Protein AF-0000000068855529 (afdb_homodimer)

Nearest PDB structures (foldseek):
  3kkf-assembly1_A  TM=8.581E-01  e=1.612E-06  Bacteroides thetaiotaomicron
  4dpo-assembly1_B  TM=8.802E-01  e=3.764E-06  Methanosarcina mazei Go1
  3f44-assembly1_A  TM=8.824E-01  e=8.084E-05  Lactobacillus acidophilus NCFM
  8ecx-assembly1_B  TM=8.033E-01  e=1.924E-05  Pseudomonas aeruginosa
  2zdo-assembly2_C  TM=7.544E-01  e=2.152E-04  Staphylococcus aureus

Radius of gyration: 17.9 Å; Cα contacts (8 Å, |Δi|>4): 458; chains: 2; bounding box: 35×51×44 Å

Organism: Emiliania huxleyi (strain CCMP1516) (NCBI:txid280463)

pLDDT: mean 97.23, std 5.19, range [55.78, 98.94]

Solvent-accessible surface area (backbone atoms only — not comparable to full-atom values): 11336 Å² total; per-residue (Å²): 107,45,25,36,39,42,36,38,34,31,33,77,33,47,68,26,38,52,50,49,51,63,58,46,36,66,39,28,51,48,43,71,74,70,33,84,52,51,42,18,40,26,39,31,33,34,74,85,41,71,27,31,37,30,43,42,36,29,20,53,39,68,72,48,52,59,56,53,66,65,33,65,56,45,47,51,41,55,51,53,50,52,50,34,40,73,71,65,61,34,46,73,74,41,76,53,69,51,49,26,34,48,64,82,39,48,33,76,55,70,78,127,107,46,24,36,40,41,36,38,33,32,32,78,34,47,68,26,39,51,49,49,51,62,60,46,36,65,39,28,51,47,43,72,73,69,34,85,51,52,41,18,39,27,39,29,32,34,75,84,42,70,28,30,38,29,45,41,36,28,20,54,39,70,71,48,52,58,56,53,66,66,34,66,56,46,48,50,39,54,52,52,51,52,52,34,39,75,71,65,60,33,46,73,75,42,77,52,70,49,48,27,34,51,64,84,39,48,32,76,56,69,78,126

Foldseek 3Di:
DKKKKKKKWFWPDLQQVVVLVVLCVVLQVCCVVPPPQFPDWDKAADPVDSRMIMTITMGNDPVSVVVSCPDPSNVVSVVVVVVCVVVVSIDGPDMDMDMDDDPPPDDPDDDD/DKKKKKKKWFWPDLQQVVVLVVLCVVLQVCCVVPPPQFPDWDKAADPVDSRMIMTITMGNDPVSVVVSCPDPSNVVSVVVVVVCVVVVSIDGPDMDMDMDDDPPPDDPDDDD

Structure (mmCIF, N/CA/C/O backbone):
data_AF-0000000068855529-model_v1
#
loop_
_entity.id
_entity.type
_entity.pdbx_description
1 polymer 'ABM domain-containing protein'
#
loop_
_atom_site.group_PDB
_atom_site.id
_atom_site.type_symbol
_atom_site.label_atom_id
_atom_site.label_alt_id
_atom_site.label_comp_id
_atom_site.label_asym_id
_atom_site.label_entity_id
_atom_site.label_seq_id
_atom_site.pdbx_PDB_ins_code
_atom_site.Cartn_x
_atom_site.Cartn_y
_atom_site.Cartn_z
_atom_site.occupancy
_atom_site.B_iso_or_equiv
_atom_site.auth_seq_id
_atom_site.auth_comp_id
_atom_site.auth_asym_id
_atom_site.auth_atom_id
_atom_site.pdbx_PDB_model_num
ATOM 1 N N . MET A 1 1 ? 14.062 0.854 10.07 1 83.69 1 MET A N 1
ATOM 2 C CA . MET A 1 1 ? 12.891 1.389 9.375 1 83.69 1 MET A CA 1
ATOM 3 C C . MET A 1 1 ? 12.422 0.426 8.289 1 83.69 1 MET A C 1
ATOM 5 O O . MET A 1 1 ? 13.234 -0.134 7.551 1 83.69 1 MET A O 1
ATOM 9 N N . GLY A 1 2 ? 11.164 0.088 8.305 1 95.25 2 GLY A N 1
ATOM 10 C CA . GLY A 1 2 ? 10.656 -0.896 7.363 1 95.25 2 GLY A CA 1
ATOM 11 C C . GLY A 1 2 ? 10.688 -0.416 5.926 1 95.25 2 GLY A C 1
ATOM 12 O O . GLY A 1 2 ? 10.727 0.79 5.668 1 95.25 2 GLY A O 1
ATOM 13 N N . TRP A 1 3 ? 10.945 -1.269 5.02 1 98.38 3 TRP A N 1
ATOM 14 C CA . TRP A 1 3 ? 10.922 -1.023 3.582 1 98.38 3 TRP A CA 1
ATOM 15 C C . TRP A 1 3 ? 9.719 -1.707 2.936 1 98.38 3 TRP A C 1
ATOM 17 O O . TRP A 1 3 ? 9.445 -2.881 3.201 1 98.38 3 TRP A O 1
ATOM 27 N N . VAL A 1 4 ? 9 -0.923 2.111 1 98.75 4 VAL A N 1
ATOM 28 C CA . VAL A 1 4 ? 7.715 -1.398 1.606 1 98.75 4 VAL A CA 1
ATOM 29 C C . VAL A 1 4 ? 7.746 -1.446 0.08 1 98.75 4 VAL A C 1
ATOM 31 O O . VAL A 1 4 ? 8.273 -0.539 -0.565 1 98.75 4 VAL A O 1
ATOM 34 N N . LEU A 1 5 ? 7.203 -2.453 -0.533 1 98.88 5 LEU A N 1
ATOM 35 C CA . LEU A 1 5 ? 6.922 -2.586 -1.957 1 98.88 5 LEU A CA 1
ATOM 36 C C . LEU A 1 5 ? 5.438 -2.854 -2.193 1 98.88 5 LEU A C 1
ATOM 38 O O . LEU A 1 5 ? 4.879 -3.805 -1.641 1 98.88 5 LEU A O 1
ATOM 42 N N . SER A 1 6 ? 4.781 -1.972 -2.879 1 98.94 6 SER A N 1
ATOM 43 C CA . SER A 1 6 ? 3.383 -2.121 -3.27 1 98.94 6 SER A CA 1
ATOM 44 C C . SER A 1 6 ? 3.246 -2.301 -4.777 1 98.94 6 SER A C 1
ATOM 46 O O . SER A 1 6 ? 3.682 -1.446 -5.551 1 98.94 6 SER A O 1
ATOM 48 N N . ILE A 1 7 ? 2.699 -3.389 -5.227 1 98.94 7 ILE A N 1
ATOM 49 C CA . ILE A 1 7 ? 2.574 -3.703 -6.645 1 98.94 7 ILE A CA 1
ATOM 50 C C . ILE A 1 7 ? 1.101 -3.848 -7.016 1 98.94 7 ILE A C 1
ATOM 52 O O . ILE A 1 7 ? 0.483 -4.879 -6.738 1 98.94 7 ILE A O 1
ATOM 56 N N . LYS A 1 8 ? 0.525 -2.877 -7.633 1 98.88 8 LYS A N 1
ATOM 57 C CA . LYS A 1 8 ? -0.842 -2.934 -8.141 1 98.88 8 LYS A CA 1
ATOM 58 C C . LYS A 1 8 ? -0.88 -3.516 -9.555 1 98.88 8 LYS A C 1
ATOM 60 O O . LYS A 1 8 ? -0.096 -3.115 -10.414 1 98.88 8 LYS A O 1
ATOM 65 N N . MET A 1 9 ? -1.741 -4.426 -9.758 1 98.88 9 MET A N 1
ATOM 66 C CA . MET A 1 9 ? -1.872 -5.113 -11.039 1 98.88 9 MET A CA 1
ATOM 67 C C . MET A 1 9 ? -3.309 -5.047 -11.547 1 98.88 9 MET A C 1
ATOM 69 O O . MET A 1 9 ? -4.254 -5.16 -10.766 1 98.88 9 MET A O 1
ATOM 73 N N . THR A 1 10 ? -3.463 -4.883 -12.852 1 98.88 10 THR A N 1
ATOM 74 C CA . THR A 1 10 ? -4.742 -5.039 -13.539 1 98.88 10 THR A CA 1
ATOM 75 C C . THR A 1 10 ? -4.719 -6.262 -14.453 1 98.88 10 THR A C 1
ATOM 77 O O . THR A 1 10 ? -3.789 -6.434 -15.242 1 98.88 10 THR A O 1
ATOM 80 N N . PHE A 1 11 ? -5.723 -7.051 -14.352 1 98.88 11 PHE A N 1
ATOM 81 C CA . PHE A 1 11 ? -5.809 -8.289 -15.117 1 98.88 11 PHE A CA 1
ATOM 82 C C . PHE A 1 11 ? -6.867 -8.18 -16.203 1 98.88 11 PHE A C 1
ATOM 84 O O . PHE A 1 11 ? -7.672 -7.242 -16.203 1 98.88 11 PHE A O 1
ATOM 91 N N . GLY A 1 12 ? -6.777 -9.133 -17.109 1 98.56 12 GLY A N 1
ATOM 92 C CA . GLY A 1 12 ? -7.715 -9.117 -18.219 1 98.56 12 GLY A CA 1
ATOM 93 C C . GLY A 1 12 ? -9.141 -9.43 -17.812 1 98.56 12 GLY A C 1
ATOM 94 O O . GLY A 1 12 ? -10.086 -9.078 -18.5 1 98.56 12 GLY A O 1
ATOM 95 N N . SER A 1 13 ? -9.312 -10.141 -16.656 1 98.56 13 SER A N 1
ATOM 96 C CA . SER A 1 13 ? -10.617 -10.523 -16.125 1 98.56 13 SER A CA 1
ATOM 97 C C . SER A 1 13 ? -10.516 -10.883 -14.648 1 98.56 13 SER A C 1
ATOM 99 O O . SER A 1 13 ? -9.414 -11.047 -14.117 1 98.56 13 SER A O 1
ATOM 101 N N . ALA A 1 14 ? -11.688 -10.977 -14.016 1 98.44 14 ALA A N 1
ATOM 102 C CA . ALA A 1 14 ? -11.75 -11.422 -12.625 1 98.44 14 ALA A CA 1
ATOM 103 C C . ALA A 1 14 ? -11.219 -12.844 -12.484 1 98.44 14 ALA A C 1
ATOM 105 O O . ALA A 1 14 ? -10.57 -13.172 -11.484 1 98.44 14 ALA A O 1
ATOM 106 N N . ALA A 1 15 ? -11.523 -13.664 -13.422 1 98.62 15 ALA A N 1
ATOM 107 C CA . ALA A 1 15 ? -11.055 -15.047 -13.406 1 98.62 15 ALA A CA 1
ATOM 108 C C . ALA A 1 15 ? -9.531 -15.109 -13.43 1 98.62 15 ALA A C 1
ATOM 110 O O . ALA A 1 15 ? -8.922 -15.953 -12.766 1 98.62 15 ALA A O 1
ATOM 111 N N . GLU A 1 16 ? -8.961 -14.266 -14.242 1 98.81 16 GLU A N 1
ATOM 112 C CA . GLU A 1 16 ? -7.508 -14.203 -14.328 1 98.81 16 GLU A CA 1
ATOM 113 C C . GLU A 1 16 ? -6.902 -13.719 -13.016 1 98.81 16 GLU A C 1
ATOM 115 O O . GLU A 1 16 ? -5.863 -14.227 -12.578 1 98.81 16 GLU A O 1
ATOM 120 N N . ARG A 1 17 ? -7.535 -12.789 -12.406 1 98.75 17 ARG A N 1
ATOM 121 C CA . ARG A 1 17 ? -7.113 -12.312 -11.094 1 98.75 17 ARG A CA 1
ATOM 122 C C . ARG A 1 17 ? -7.152 -13.445 -10.07 1 98.75 17 ARG A C 1
ATOM 124 O O . ARG A 1 17 ? -6.219 -13.602 -9.281 1 98.75 17 ARG A O 1
ATOM 131 N N . ASP A 1 18 ? -8.219 -14.219 -10.055 1 98.44 18 ASP A N 1
ATOM 132 C CA . ASP A 1 18 ? -8.344 -15.352 -9.148 1 98.44 18 ASP A CA 1
ATOM 133 C C . ASP A 1 18 ? -7.25 -16.391 -9.398 1 98.44 18 ASP A C 1
ATOM 135 O O . ASP A 1 18 ? -6.691 -16.953 -8.453 1 98.44 18 ASP A O 1
ATOM 139 N N . ARG A 1 19 ? -6.996 -16.609 -10.664 1 98.56 19 ARG A N 1
ATOM 140 C CA . ARG A 1 19 ? -5.938 -17.547 -11.031 1 98.56 19 ARG A CA 1
ATOM 141 C C . ARG A 1 19 ? -4.586 -17.094 -10.492 1 98.56 19 ARG A C 1
ATOM 143 O O . ARG A 1 19 ? -3.801 -17.891 -9.992 1 98.56 19 ARG A O 1
ATOM 150 N N . PHE A 1 20 ? -4.301 -15.836 -10.609 1 98.81 20 PHE A N 1
ATOM 151 C CA . PHE A 1 20 ? -3.08 -15.289 -10.031 1 98.81 20 PHE A CA 1
ATOM 152 C C . PHE A 1 20 ? -3.006 -15.586 -8.539 1 98.81 20 PHE A C 1
ATOM 154 O O . PHE A 1 20 ? -1.959 -16 -8.039 1 98.81 20 PHE A O 1
ATOM 161 N N . GLY A 1 21 ? -4.117 -15.305 -7.84 1 98.69 21 GLY A N 1
ATOM 162 C CA . GLY A 1 21 ? -4.156 -15.594 -6.414 1 98.69 21 GLY A CA 1
ATOM 163 C C . GLY A 1 21 ? -3.842 -17.047 -6.098 1 98.69 21 GLY A C 1
ATOM 164 O O . GLY A 1 21 ? -3.148 -17.328 -5.117 1 98.69 21 GLY A O 1
ATOM 165 N N . GLU A 1 22 ? -4.348 -17.938 -6.887 1 98.25 22 GLU A N 1
ATOM 166 C CA . GLU A 1 22 ? -4.094 -19.359 -6.703 1 98.25 22 GLU A CA 1
ATOM 167 C C . GLU A 1 22 ? -2.607 -19.672 -6.855 1 98.25 22 GLU A C 1
ATOM 169 O O . GLU A 1 22 ? -2.059 -20.484 -6.102 1 98.25 22 GLU A O 1
ATOM 174 N N . LEU A 1 23 ? -2.014 -19.062 -7.855 1 98.38 23 LEU A N 1
ATOM 175 C CA . LEU A 1 23 ? -0.591 -19.266 -8.102 1 98.38 23 LEU A CA 1
ATOM 176 C C . LEU A 1 23 ? 0.247 -18.656 -6.984 1 98.38 23 LEU A C 1
ATOM 178 O O . LEU A 1 23 ? 1.297 -19.188 -6.625 1 98.38 23 LEU A O 1
ATOM 182 N N . PHE A 1 24 ? -0.192 -17.547 -6.449 1 98.75 24 PHE A N 1
ATOM 183 C CA . PHE A 1 24 ? 0.527 -16.75 -5.465 1 98.75 24 PHE A CA 1
ATOM 184 C C . PHE A 1 24 ? 0.493 -17.422 -4.094 1 98.75 24 PHE A C 1
ATOM 186 O O . PHE A 1 24 ? 1.435 -17.281 -3.309 1 98.75 24 PHE A O 1
ATOM 193 N N . ARG A 1 25 ? -0.54 -18.188 -3.781 1 98.62 25 ARG A N 1
ATOM 194 C CA . ARG A 1 25 ? -0.866 -18.688 -2.443 1 98.62 25 ARG A CA 1
ATOM 195 C C . ARG A 1 25 ? 0.264 -19.531 -1.883 1 98.62 25 ARG A C 1
ATOM 197 O O . ARG A 1 25 ? 0.713 -19.328 -0.755 1 98.62 25 ARG A O 1
ATOM 204 N N . PRO A 1 26 ? 0.826 -20.562 -2.576 1 98.56 26 PRO A N 1
ATOM 205 C CA . PRO A 1 26 ? 1.908 -21.375 -2.004 1 98.56 26 PRO A CA 1
ATOM 206 C C . PRO A 1 26 ? 3.125 -20.531 -1.619 1 98.56 26 PRO A C 1
ATOM 208 O O . PRO A 1 26 ? 3.764 -20.797 -0.597 1 98.56 26 PRO A O 1
ATOM 211 N N . LEU A 1 27 ? 3.465 -19.547 -2.424 1 98.81 27 LEU A N 1
ATOM 212 C CA . LEU A 1 27 ? 4.57 -18.641 -2.094 1 98.81 27 LEU A CA 1
ATOM 213 C C . LEU A 1 27 ? 4.277 -17.875 -0.817 1 98.81 27 LEU A C 1
ATOM 215 O O . LEU A 1 27 ? 5.113 -17.812 0.089 1 98.81 27 LEU A O 1
ATOM 219 N N . ALA A 1 28 ? 3.115 -17.266 -0.799 1 98.62 28 ALA A N 1
ATOM 220 C CA . ALA A 1 28 ? 2.748 -16.453 0.358 1 98.62 28 ALA A CA 1
ATOM 221 C C . ALA A 1 28 ? 2.811 -17.281 1.645 1 98.62 28 ALA A C 1
ATOM 223 O O . ALA A 1 28 ? 3.287 -16.797 2.674 1 98.62 28 ALA A O 1
ATOM 224 N N . GLU A 1 29 ? 2.279 -18.5 1.584 1 97.56 29 GLU A N 1
ATOM 225 C CA . GLU A 1 29 ? 2.314 -19.391 2.736 1 97.56 29 GLU A CA 1
ATOM 226 C C . GLU A 1 29 ? 3.752 -19.719 3.143 1 97.56 29 GLU A C 1
ATOM 228 O O . GLU A 1 29 ? 4.078 -19.734 4.332 1 97.56 29 GLU A O 1
ATOM 233 N N . TRP A 1 30 ? 4.59 -20.016 2.197 1 98.5 30 TRP A N 1
ATOM 234 C CA . TRP A 1 30 ? 5.992 -20.297 2.479 1 98.5 30 TRP A CA 1
ATOM 235 C C . TRP A 1 30 ? 6.672 -19.094 3.111 1 98.5 30 TRP A C 1
ATOM 237 O O . TRP A 1 30 ? 7.422 -19.219 4.078 1 98.5 30 TRP A O 1
ATOM 247 N N . VAL A 1 31 ? 6.484 -17.906 2.541 1 98.5 31 VAL A N 1
ATOM 248 C CA . VAL A 1 31 ? 7.059 -16.656 3.051 1 98.5 31 VAL A CA 1
ATOM 249 C C . VAL A 1 31 ? 6.66 -16.469 4.512 1 98.5 31 VAL A C 1
ATOM 251 O O . VAL A 1 31 ? 7.504 -16.156 5.355 1 98.5 31 VAL A O 1
ATOM 254 N N . THR A 1 32 ? 5.387 -16.625 4.797 1 97.62 32 THR A N 1
ATOM 255 C CA . THR A 1 32 ? 4.883 -16.5 6.16 1 97.62 32 THR A CA 1
ATOM 256 C C . THR A 1 32 ? 5.629 -17.438 7.102 1 97.62 32 THR A C 1
ATOM 258 O O . THR A 1 32 ? 5.984 -17.047 8.219 1 97.62 32 THR A O 1
ATOM 261 N N . ALA A 1 33 ? 5.938 -18.562 6.66 1 97.44 33 ALA A N 1
ATOM 262 C CA . ALA A 1 33 ? 6.512 -19.594 7.512 1 97.44 33 ALA A CA 1
ATOM 263 C C . ALA A 1 33 ? 8.023 -19.453 7.613 1 97.44 33 ALA A C 1
ATOM 265 O O . ALA A 1 33 ? 8.625 -19.797 8.633 1 97.44 33 ALA A O 1
ATOM 266 N N . ASN A 1 34 ? 8.703 -18.859 6.625 1 97.75 34 ASN A N 1
ATOM 267 C CA . ASN A 1 34 ? 10.141 -19.109 6.523 1 97.75 34 ASN A CA 1
ATOM 268 C C . ASN A 1 34 ? 10.93 -17.797 6.488 1 97.75 34 ASN A C 1
ATOM 270 O O . ASN A 1 34 ? 12.148 -17.812 6.629 1 97.75 34 ASN A O 1
ATOM 274 N N . GLU A 1 35 ? 10.281 -16.734 6.305 1 97.94 35 GLU A N 1
ATOM 275 C CA . GLU A 1 35 ? 10.992 -15.477 6.176 1 97.94 35 GLU A CA 1
ATOM 276 C C . GLU A 1 35 ? 10.594 -14.5 7.281 1 97.94 35 GLU A C 1
ATOM 278 O O . GLU A 1 35 ? 9.742 -13.641 7.078 1 97.94 35 GLU A O 1
ATOM 283 N N . PRO A 1 36 ? 11.281 -14.547 8.398 1 97.06 36 PRO A N 1
ATOM 284 C CA . PRO A 1 36 ? 10.883 -13.727 9.539 1 97.06 36 PRO A CA 1
ATOM 285 C C . PRO A 1 36 ? 11.07 -12.234 9.281 1 97.06 36 PRO A C 1
ATOM 287 O O . PRO A 1 36 ? 10.406 -11.406 9.922 1 97.06 36 PRO A O 1
ATOM 290 N N . ASN A 1 37 ? 11.961 -11.867 8.32 1 97.25 37 ASN A N 1
ATOM 291 C CA . ASN A 1 37 ? 12.227 -10.453 8.062 1 97.25 37 ASN A CA 1
ATOM 292 C C . ASN A 1 37 ? 11.297 -9.906 6.98 1 97.25 37 ASN A C 1
ATOM 294 O O . ASN A 1 37 ? 11.406 -8.742 6.598 1 97.25 37 ASN A O 1
ATOM 298 N N . THR A 1 38 ? 10.461 -10.75 6.418 1 98 38 THR A N 1
ATOM 299 C CA . THR A 1 38 ? 9.32 -10.289 5.637 1 98 38 THR A CA 1
ATOM 300 C C . THR A 1 38 ? 8.117 -10.016 6.543 1 98 38 THR A C 1
ATOM 302 O O . THR A 1 38 ? 7.371 -10.93 6.883 1 98 38 THR A O 1
ATOM 305 N N . LEU A 1 39 ? 7.953 -8.766 6.863 1 97.5 39 LEU A N 1
ATOM 306 C CA . LEU A 1 39 ? 7.039 -8.352 7.922 1 97.5 39 LEU A CA 1
ATOM 307 C C . LEU A 1 39 ? 5.594 -8.383 7.438 1 97.5 39 LEU A C 1
ATOM 309 O O . LEU A 1 39 ? 4.672 -8.578 8.234 1 97.5 39 LEU A O 1
ATOM 313 N N . ALA A 1 40 ? 5.375 -8.18 6.203 1 98.06 40 ALA A N 1
ATOM 314 C CA . ALA A 1 40 ? 4.094 -8.336 5.512 1 98.06 40 ALA A CA 1
ATOM 315 C C . ALA A 1 40 ? 4.297 -8.883 4.102 1 98.06 40 ALA A C 1
ATOM 317 O O . ALA A 1 40 ? 5.266 -8.523 3.426 1 98.06 40 ALA A O 1
ATOM 318 N N . TYR A 1 41 ? 3.459 -9.711 3.627 1 98.69 41 TYR A N 1
ATOM 319 C CA . TYR A 1 41 ? 3.375 -10.305 2.297 1 98.69 41 TYR A CA 1
ATOM 320 C C . TYR A 1 41 ? 1.954 -10.766 1.997 1 98.69 41 TYR A C 1
ATOM 322 O O . TYR A 1 41 ? 1.593 -11.914 2.287 1 98.69 41 TYR A O 1
ATOM 330 N N . ASP A 1 42 ? 1.207 -9.914 1.438 1 98.5 42 ASP A N 1
ATOM 331 C CA . ASP A 1 42 ? -0.236 -10.133 1.419 1 98.5 42 ASP A CA 1
ATOM 332 C C . ASP A 1 42 ? -0.825 -9.789 0.052 1 98.5 42 ASP A C 1
ATOM 334 O O . ASP A 1 42 ? -0.304 -8.922 -0.657 1 98.5 42 ASP A O 1
ATOM 338 N N . LEU A 1 43 ? -1.836 -10.539 -0.349 1 98.81 43 LEU A N 1
ATOM 339 C CA . LEU A 1 43 ? -2.621 -10.234 -1.539 1 98.81 43 LEU A CA 1
ATOM 340 C C . LEU A 1 43 ? -3.85 -9.398 -1.182 1 98.81 43 LEU A C 1
ATOM 342 O O . LEU A 1 43 ? -4.613 -9.766 -0.284 1 98.81 43 LEU A O 1
ATOM 346 N N . LEU A 1 44 ? -3.986 -8.266 -1.796 1 98.88 44 LEU A N 1
ATOM 347 C CA . LEU A 1 44 ? -5.105 -7.344 -1.637 1 98.88 44 LEU A CA 1
ATOM 348 C C . LEU A 1 44 ? -5.973 -7.316 -2.893 1 98.88 44 LEU A C 1
ATOM 350 O O . LEU A 1 44 ? -5.449 -7.309 -4.012 1 98.88 44 LEU A O 1
ATOM 354 N N . LEU A 1 45 ? -7.262 -7.379 -2.732 1 98.81 45 LEU A N 1
ATOM 355 C CA . LEU A 1 45 ? -8.195 -7.32 -3.852 1 98.81 45 LEU A CA 1
ATOM 356 C C . LEU A 1 45 ? -8.945 -5.988 -3.867 1 98.81 45 LEU A C 1
ATOM 358 O O . LEU A 1 45 ? -9.547 -5.602 -2.865 1 98.81 45 LEU A O 1
ATOM 362 N N . SER A 1 46 ? -8.891 -5.285 -5.035 1 98.88 46 SER A N 1
ATOM 363 C CA . SER A 1 46 ? -9.648 -4.039 -5.152 1 98.88 46 SER A CA 1
ATOM 364 C C . SER A 1 46 ? -11.117 -4.25 -4.812 1 98.88 46 SER A C 1
ATOM 366 O O . SER A 1 46 ? -11.719 -5.238 -5.238 1 98.88 46 SER A O 1
ATOM 368 N N . ASP A 1 47 ? -11.648 -3.361 -4.023 1 98.31 47 ASP A N 1
ATOM 369 C CA . ASP A 1 47 ? -13.07 -3.461 -3.717 1 98.31 47 ASP A CA 1
ATOM 370 C C . ASP A 1 47 ? -13.906 -2.656 -4.711 1 98.31 47 ASP A C 1
ATOM 372 O O . ASP A 1 47 ? -15.125 -2.564 -4.574 1 98.31 47 ASP A O 1
ATOM 376 N N . LYS A 1 48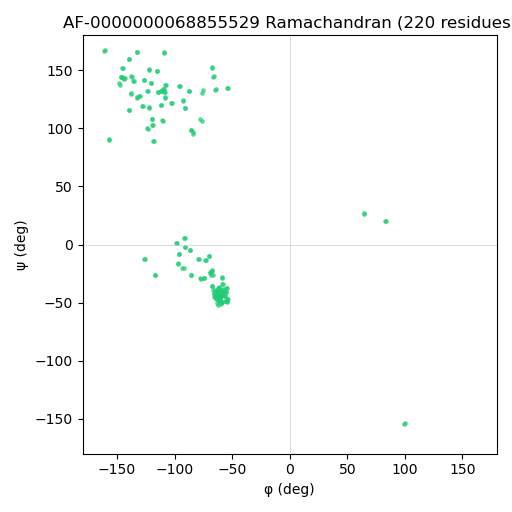 ? -13.25 -2.094 -5.754 1 98.31 48 LYS A N 1
ATOM 377 C CA . LYS A 1 48 ? -13.93 -1.249 -6.727 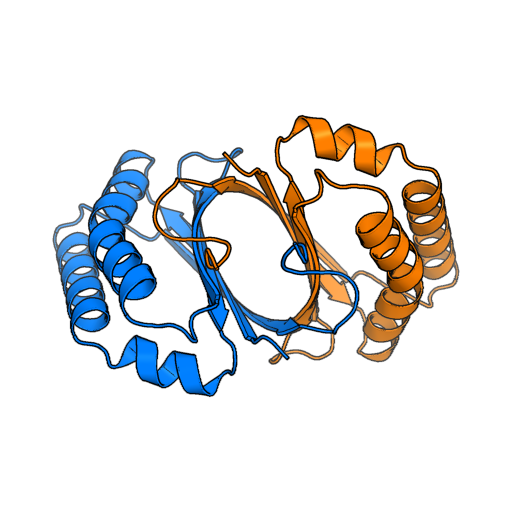1 98.31 48 LYS A CA 1
ATOM 378 C C . LYS A 1 48 ? -13.875 -1.865 -8.125 1 98.31 48 LYS A C 1
ATOM 380 O O . LYS A 1 48 ? -14.672 -1.513 -8.992 1 98.31 48 LYS A O 1
ATOM 385 N N . ASP A 1 49 ? -12.906 -2.664 -8.398 1 98.62 49 ASP A N 1
ATOM 386 C CA . ASP A 1 49 ? -12.672 -3.268 -9.711 1 98.62 49 ASP A CA 1
ATOM 387 C C . ASP A 1 49 ? -12.242 -4.727 -9.578 1 98.62 49 ASP A C 1
ATOM 389 O O . ASP A 1 49 ? -11.141 -5.012 -9.102 1 98.62 49 ASP A O 1
ATOM 393 N N . GLU A 1 50 ? -12.977 -5.641 -10.031 1 98.56 50 GLU A N 1
ATOM 394 C CA . GLU A 1 50 ? -12.781 -7.07 -9.82 1 98.56 50 GLU A CA 1
ATOM 395 C C . GLU A 1 50 ? -11.555 -7.578 -10.578 1 98.56 50 GLU A C 1
ATOM 397 O O . GLU A 1 50 ? -11.109 -8.703 -10.367 1 98.56 50 GLU A O 1
ATOM 402 N N . CYS A 1 51 ? -10.984 -6.727 -11.461 1 98.81 51 CYS A N 1
ATOM 403 C CA . CYS A 1 51 ? -9.828 -7.145 -12.242 1 98.81 51 CYS A CA 1
ATOM 404 C C . CYS A 1 51 ? -8.531 -6.648 -11.609 1 98.81 51 CYS A C 1
ATOM 406 O O . CYS A 1 51 ? -7.445 -6.875 -12.148 1 98.81 51 CYS A O 1
ATOM 408 N N . VAL A 1 52 ? -8.617 -5.965 -10.492 1 98.88 52 VAL A N 1
ATOM 409 C CA . VAL A 1 52 ? -7.441 -5.305 -9.938 1 98.88 52 VAL A CA 1
ATOM 410 C C . VAL A 1 52 ? -7.066 -5.949 -8.609 1 98.88 52 VAL A C 1
ATOM 412 O O . VAL A 1 52 ? -7.934 -6.199 -7.766 1 98.88 52 VAL A O 1
ATOM 415 N N . ALA A 1 53 ? -5.832 -6.281 -8.43 1 98.94 53 ALA A N 1
ATOM 416 C CA . ALA A 1 53 ? -5.246 -6.754 -7.176 1 98.94 53 ALA A CA 1
ATOM 417 C C . ALA A 1 53 ? -3.938 -6.023 -6.875 1 98.94 53 ALA A C 1
ATOM 419 O O . ALA A 1 53 ? -3.418 -5.293 -7.723 1 98.94 53 ALA A O 1
ATOM 420 N N . CYS A 1 54 ? -3.498 -6.145 -5.695 1 98.94 54 CYS A N 1
ATOM 421 C CA . CYS A 1 54 ? -2.229 -5.582 -5.254 1 98.94 54 CYS A CA 1
ATOM 422 C C . CYS A 1 54 ? -1.476 -6.566 -4.367 1 98.94 54 CYS A C 1
ATOM 424 O O . CYS A 1 54 ? -2.072 -7.215 -3.506 1 98.94 54 CYS A O 1
ATOM 426 N N . VAL A 1 55 ? -0.215 -6.805 -4.656 1 98.94 55 VAL A N 1
ATOM 427 C CA . VAL A 1 55 ? 0.671 -7.469 -3.703 1 98.94 55 VAL A CA 1
ATOM 428 C C . VAL A 1 55 ? 1.373 -6.422 -2.838 1 98.94 55 VAL A C 1
ATOM 430 O O . VAL A 1 55 ? 2.055 -5.535 -3.355 1 98.94 55 VAL A O 1
ATOM 433 N N . PHE A 1 56 ? 1.112 -6.484 -1.568 1 98.88 56 PHE A N 1
ATOM 434 C CA . PHE A 1 56 ? 1.743 -5.602 -0.594 1 98.88 56 PHE A CA 1
ATOM 435 C C . PHE A 1 56 ? 2.836 -6.336 0.174 1 98.88 56 PHE A C 1
ATOM 437 O O . PHE A 1 56 ? 2.584 -7.383 0.772 1 98.88 56 PHE A O 1
ATOM 444 N N . GLU A 1 57 ? 4.078 -5.828 0.125 1 98.88 57 GLU A N 1
ATOM 445 C CA . GLU A 1 57 ? 5.254 -6.422 0.756 1 98.88 57 GLU A CA 1
ATOM 446 C C . GLU A 1 57 ? 5.926 -5.434 1.703 1 98.88 57 GLU A C 1
ATOM 448 O O . GLU A 1 57 ? 6.086 -4.258 1.37 1 98.88 57 GLU A O 1
ATOM 453 N N . ARG A 1 58 ? 6.238 -5.867 2.873 1 98.56 58 ARG A N 1
ATOM 454 C CA . ARG A 1 58 ? 6.969 -5.086 3.865 1 98.56 58 ARG A CA 1
ATOM 455 C C . ARG A 1 58 ? 8.133 -5.883 4.441 1 98.56 58 ARG A C 1
ATOM 457 O O . ARG A 1 58 ? 7.957 -7.02 4.887 1 98.56 58 ARG A O 1
ATOM 464 N N . TYR A 1 59 ? 9.305 -5.273 4.41 1 98.38 59 TYR A N 1
ATOM 465 C CA . TYR A 1 59 ? 10.539 -5.918 4.848 1 98.38 59 TYR A CA 1
ATOM 466 C C . TYR A 1 59 ? 11.211 -5.121 5.961 1 98.38 59 TYR A C 1
ATOM 468 O O . TYR A 1 59 ? 11.07 -3.896 6.027 1 98.38 59 TYR A O 1
ATOM 476 N N . ALA A 1 60 ? 11.914 -5.855 6.809 1 97.31 60 ALA A N 1
ATOM 477 C CA . ALA A 1 60 ? 12.703 -5.176 7.836 1 97.31 60 ALA A CA 1
ATOM 478 C C . ALA A 1 60 ? 13.734 -4.242 7.207 1 97.31 60 ALA A C 1
ATOM 480 O O . ALA A 1 60 ? 13.938 -3.121 7.684 1 97.31 60 ALA A O 1
ATOM 481 N N . THR A 1 61 ? 14.414 -4.695 6.184 1 97 61 THR A N 1
ATOM 482 C CA . THR A 1 61 ? 15.328 -3.885 5.387 1 97 61 THR A CA 1
ATOM 483 C C . THR A 1 61 ? 15.188 -4.211 3.902 1 97 61 THR A C 1
ATOM 485 O O . THR A 1 61 ? 14.688 -5.277 3.539 1 97 61 THR A O 1
ATOM 488 N N . LYS A 1 62 ? 15.633 -3.293 3.094 1 96.62 62 LYS A N 1
ATOM 489 C CA . LYS A 1 62 ? 15.586 -3.508 1.651 1 96.62 62 LYS A CA 1
ATOM 490 C C . LYS A 1 62 ? 16.375 -4.758 1.258 1 96.62 62 LYS A C 1
ATOM 492 O O . LYS A 1 62 ? 16.016 -5.441 0.297 1 96.62 62 LYS A O 1
ATOM 497 N N . ALA A 1 63 ? 17.453 -5.09 1.933 1 97 63 ALA A N 1
ATOM 498 C CA . ALA A 1 63 ? 18.297 -6.246 1.636 1 97 63 ALA A CA 1
ATOM 499 C C . ALA A 1 63 ? 17.484 -7.543 1.713 1 97 63 ALA A C 1
ATOM 501 O O . ALA A 1 63 ? 17.797 -8.516 1.025 1 97 63 ALA A O 1
ATOM 502 N N . ASP A 1 64 ? 16.422 -7.613 2.514 1 97.88 64 ASP A N 1
ATOM 503 C CA . ASP A 1 64 ? 15.602 -8.805 2.678 1 97.88 64 ASP A CA 1
ATOM 504 C C . ASP A 1 64 ? 14.8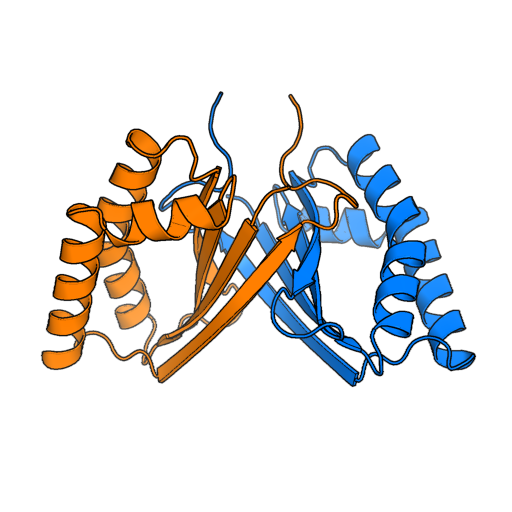28 -9.117 1.398 1 97.88 64 ASP A C 1
ATOM 506 O O . ASP A 1 64 ? 14.469 -10.273 1.154 1 97.88 64 ASP A O 1
ATOM 510 N N . LEU A 1 65 ? 14.57 -8.062 0.582 1 98 65 LEU A N 1
ATOM 511 C CA . LEU A 1 65 ? 13.945 -8.289 -0.715 1 98 65 LEU A CA 1
ATOM 512 C C . LEU A 1 65 ? 14.812 -9.188 -1.587 1 98 65 LEU A C 1
ATOM 514 O O . LEU A 1 65 ? 14.297 -10.094 -2.252 1 98 65 LEU A O 1
ATOM 518 N N . ALA A 1 66 ? 16.094 -8.922 -1.635 1 96.25 66 ALA A N 1
ATOM 519 C CA . ALA A 1 66 ? 17.016 -9.727 -2.43 1 96.25 66 ALA A CA 1
ATOM 520 C C . ALA A 1 66 ? 16.984 -11.188 -1.988 1 96.25 66 ALA A C 1
ATOM 522 O O . ALA A 1 66 ? 16.953 -12.094 -2.822 1 96.25 66 ALA A O 1
ATOM 523 N N . THR A 1 67 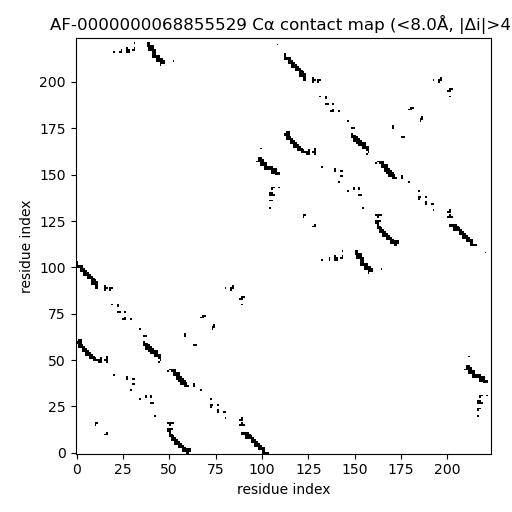? 16.969 -11.391 -0.71 1 96.31 67 THR A N 1
ATOM 524 C CA . THR A 1 67 ? 16.875 -12.742 -0.166 1 96.31 67 THR A CA 1
ATOM 525 C C . THR A 1 67 ? 15.57 -13.406 -0.599 1 96.31 67 THR A C 1
ATOM 527 O O . THR A 1 67 ? 15.578 -14.562 -1.031 1 96.31 67 THR A O 1
ATOM 530 N N . HIS A 1 68 ? 14.484 -12.703 -0.434 1 98.31 68 HIS A N 1
ATOM 531 C CA . HIS A 1 68 ? 13.172 -13.188 -0.832 1 98.31 68 HIS A CA 1
ATOM 532 C C . HIS A 1 68 ? 13.156 -13.609 -2.297 1 98.31 68 HIS A C 1
ATOM 534 O O . HIS A 1 68 ? 12.688 -14.703 -2.629 1 98.31 68 HIS A O 1
ATOM 540 N N . GLN A 1 69 ? 13.711 -12.773 -3.178 1 98.12 69 GLN A N 1
ATOM 541 C CA . GLN A 1 69 ? 13.633 -12.984 -4.621 1 98.12 69 GLN A CA 1
ATOM 542 C C . GLN A 1 69 ? 14.547 -14.125 -5.059 1 98.12 69 GLN A C 1
ATOM 544 O O . GLN A 1 69 ? 14.438 -14.625 -6.18 1 98.12 69 GLN A O 1
ATOM 549 N N . GLN A 1 70 ? 15.453 -14.57 -4.172 1 97.38 70 GLN A N 1
ATOM 550 C CA . GLN A 1 70 ? 16.375 -15.648 -4.5 1 97.38 70 GLN A CA 1
ATOM 551 C C . GLN A 1 70 ? 15.844 -16.984 -3.998 1 97.38 70 GLN A C 1
ATOM 553 O O . GLN A 1 70 ? 16.406 -18.047 -4.309 1 97.38 70 GLN A O 1
ATOM 558 N N . SER A 1 71 ? 14.82 -17.031 -3.264 1 98.12 71 SER A N 1
ATOM 559 C CA . SER A 1 71 ? 14.281 -18.266 -2.701 1 98.12 71 SER A CA 1
ATOM 560 C C . SER A 1 71 ? 13.711 -19.172 -3.791 1 98.12 71 SER A C 1
ATOM 562 O O . SER A 1 71 ? 13.273 -18.688 -4.84 1 98.12 71 SER A O 1
ATOM 564 N N . GLU A 1 72 ? 13.695 -20.422 -3.59 1 98.06 72 GLU A N 1
ATOM 565 C CA . GLU A 1 72 ? 13.188 -21.391 -4.555 1 98.06 72 GLU A CA 1
ATOM 566 C C . GLU A 1 72 ? 11.688 -21.219 -4.773 1 98.06 72 GLU A C 1
ATOM 568 O O . GLU A 1 72 ? 11.219 -21.219 -5.914 1 98.06 72 GLU A O 1
ATOM 573 N N . PRO A 1 73 ? 10.898 -21.047 -3.668 1 98.62 73 PRO A N 1
ATOM 574 C CA . PRO A 1 73 ? 9.461 -20.844 -3.891 1 98.62 73 PRO A CA 1
ATOM 575 C C . PRO A 1 73 ? 9.156 -19.594 -4.711 1 98.62 73 PRO A C 1
ATOM 577 O O . PRO A 1 73 ? 8.211 -19.578 -5.504 1 98.62 73 PRO A O 1
ATOM 580 N N . PHE A 1 74 ? 9.891 -18.5 -4.527 1 98.81 74 PHE A N 1
ATOM 581 C CA . PHE A 1 74 ? 9.695 -17.297 -5.348 1 98.81 74 PHE A CA 1
ATOM 582 C C . PHE A 1 74 ? 9.977 -17.594 -6.812 1 98.81 74 PHE A C 1
ATOM 584 O O . PHE A 1 74 ? 9.203 -17.219 -7.691 1 98.81 74 PHE A O 1
ATOM 591 N N . LYS A 1 75 ? 11.062 -18.312 -7.07 1 98.56 75 LYS A N 1
ATOM 592 C CA . LYS A 1 75 ? 11.414 -18.672 -8.438 1 98.56 75 LYS A CA 1
ATOM 593 C C . LYS A 1 75 ? 10.336 -19.562 -9.055 1 98.56 75 LYS A C 1
ATOM 595 O O . LYS A 1 75 ? 10.008 -19.438 -10.234 1 98.56 75 LYS A O 1
ATOM 600 N N . ALA A 1 76 ? 9.844 -20.5 -8.281 1 98.62 76 ALA A N 1
ATOM 601 C CA . ALA A 1 76 ? 8.766 -21.359 -8.75 1 98.62 76 ALA A CA 1
ATOM 602 C C . ALA A 1 76 ? 7.523 -20.547 -9.102 1 98.62 76 ALA A C 1
ATOM 604 O O . ALA A 1 76 ? 6.867 -20.828 -10.109 1 98.62 76 ALA A O 1
ATOM 605 N N . PHE A 1 77 ? 7.18 -19.594 -8.273 1 98.81 77 PHE A N 1
ATOM 606 C CA . PHE A 1 77 ? 6.059 -18.703 -8.539 1 98.81 77 PHE A CA 1
ATOM 607 C C . PHE A 1 77 ? 6.27 -17.953 -9.852 1 98.81 77 PHE A C 1
ATOM 609 O O . PHE A 1 77 ? 5.363 -17.891 -10.688 1 98.81 77 PHE A O 1
ATOM 616 N N . LYS A 1 78 ? 7.422 -17.359 -10.039 1 98.56 78 LYS A N 1
ATOM 617 C CA . LYS A 1 78 ? 7.73 -16.609 -11.258 1 98.56 78 LYS A CA 1
ATOM 618 C C . LYS A 1 78 ? 7.598 -17.5 -12.484 1 98.56 78 LYS A C 1
ATOM 620 O O . LYS A 1 78 ? 7.066 -17.078 -13.516 1 98.56 78 LYS A O 1
ATOM 625 N N . ALA A 1 79 ? 8.07 -18.688 -12.422 1 98.56 79 ALA A N 1
ATOM 626 C CA . ALA A 1 79 ? 7.969 -19.641 -13.523 1 98.56 79 ALA A CA 1
ATOM 627 C C . ALA A 1 79 ? 6.512 -19.984 -13.812 1 98.56 79 ALA A C 1
ATOM 629 O O . ALA A 1 79 ? 6.105 -20.047 -14.977 1 98.56 79 ALA A O 1
ATOM 630 N N . GLY A 1 80 ? 5.754 -20.281 -12.742 1 98.62 80 GLY A N 1
ATOM 631 C CA . GLY A 1 80 ? 4.336 -20.562 -12.898 1 98.62 80 GLY A CA 1
ATOM 632 C C . GLY A 1 80 ? 3.574 -19.422 -13.539 1 98.62 80 GLY A C 1
ATOM 633 O O . GLY A 1 80 ? 2.701 -19.641 -14.383 1 98.62 80 GLY A O 1
ATOM 634 N N . LEU A 1 81 ? 3.904 -18.203 -13.133 1 98.62 81 LEU A N 1
ATOM 635 C CA . LEU A 1 81 ? 3.262 -17.031 -13.703 1 98.62 81 LEU A CA 1
ATOM 636 C C . LEU A 1 81 ? 3.6 -16.891 -15.18 1 98.62 81 LEU A C 1
ATOM 638 O O . LEU A 1 81 ? 2.717 -16.625 -16 1 98.62 81 LEU A O 1
ATOM 642 N N . ALA A 1 82 ? 4.852 -17.078 -15.531 1 98.44 82 ALA A N 1
ATOM 643 C CA . ALA A 1 82 ? 5.293 -17.031 -16.922 1 98.44 82 ALA A CA 1
ATOM 644 C C . ALA A 1 82 ? 4.559 -18.062 -17.766 1 98.44 82 ALA A C 1
ATOM 646 O O . ALA A 1 82 ? 4.145 -17.766 -18.891 1 98.44 82 ALA A O 1
ATOM 647 N N . GLU A 1 83 ? 4.422 -19.203 -17.281 1 98.69 83 GLU A N 1
ATOM 648 C CA . GLU A 1 83 ? 3.707 -20.281 -17.969 1 98.69 83 GLU A CA 1
ATOM 649 C C . GLU A 1 83 ? 2.242 -19.906 -18.188 1 98.69 83 GLU A C 1
ATOM 651 O O . GLU A 1 83 ? 1.688 -20.156 -19.266 1 98.69 83 GLU A O 1
ATOM 656 N N . ALA A 1 84 ? 1.595 -19.406 -17.141 1 98.62 84 ALA A N 1
ATOM 657 C CA . ALA A 1 84 ? 0.193 -19.016 -17.234 1 98.62 84 ALA A CA 1
ATOM 658 C C . ALA A 1 84 ? -0.003 -17.922 -18.281 1 98.62 84 ALA A C 1
ATOM 660 O O . ALA A 1 84 ? -1.003 -17.922 -19 1 98.62 84 ALA A O 1
ATOM 661 N N . GLU A 1 85 ? 0.916 -16.969 -18.312 1 98.31 85 GLU A N 1
ATOM 662 C CA . GLU A 1 85 ? 0.847 -15.898 -19.312 1 98.31 85 GLU A CA 1
ATOM 663 C C . GLU A 1 85 ? 1.051 -16.438 -20.719 1 98.31 85 GLU A C 1
ATOM 665 O O . GLU A 1 85 ? 0.335 -16.062 -21.656 1 98.31 85 GLU A O 1
ATOM 670 N N . ALA A 1 86 ? 1.968 -17.328 -20.906 1 98.31 86 ALA A N 1
ATOM 671 C CA . ALA A 1 86 ? 2.215 -17.953 -22.203 1 98.31 86 ALA A CA 1
ATOM 672 C C . ALA A 1 86 ? 0.995 -18.734 -22.672 1 98.31 86 ALA A C 1
ATOM 674 O O . ALA A 1 86 ? 0.687 -18.766 -23.875 1 98.31 86 ALA A O 1
ATOM 675 N N . ALA A 1 87 ? 0.331 -19.359 -21.734 1 98.25 87 ALA A N 1
ATOM 676 C CA . ALA A 1 87 ? -0.844 -20.172 -22.031 1 98.25 87 ALA A CA 1
ATOM 677 C C . ALA A 1 87 ? -2.078 -19.297 -22.234 1 98.25 87 ALA A C 1
ATOM 679 O O . ALA A 1 87 ? -3.131 -19.781 -22.656 1 98.25 87 ALA A O 1
ATOM 680 N N . GLY A 1 88 ? -2.023 -18.062 -21.891 1 97.62 88 GLY A N 1
ATOM 681 C CA . GLY A 1 88 ? -3.123 -17.125 -22.078 1 97.62 88 GLY A CA 1
ATOM 682 C C . GLY A 1 88 ? -4.156 -17.188 -20.969 1 97.62 88 GLY A C 1
ATOM 683 O O . GLY A 1 88 ? -5.297 -16.766 -21.141 1 97.62 88 GLY A O 1
ATOM 684 N N . THR A 1 89 ? -3.807 -17.719 -19.812 1 98.19 89 THR A N 1
ATOM 685 C CA . THR A 1 89 ? -4.762 -17.875 -18.719 1 98.19 89 THR A CA 1
ATOM 686 C C . THR A 1 89 ? -4.633 -16.719 -17.734 1 98.19 89 THR A C 1
ATOM 688 O O . THR A 1 89 ? -5.512 -16.516 -16.891 1 98.19 89 THR A O 1
ATOM 691 N N . ILE A 1 90 ? -3.551 -16.016 -17.797 1 98.62 90 ILE A N 1
ATOM 692 C CA . ILE A 1 90 ? -3.359 -14.773 -17.047 1 98.62 90 ILE A CA 1
ATOM 693 C C . ILE A 1 90 ? -2.807 -13.695 -17.984 1 98.62 90 ILE A C 1
ATOM 695 O O . ILE A 1 90 ? -1.825 -13.922 -18.688 1 98.62 90 ILE A O 1
ATOM 699 N N . HIS A 1 91 ? -3.42 -12.594 -18.047 1 97.94 91 HIS A N 1
ATOM 700 C CA . HIS A 1 91 ? -2.932 -11.375 -18.672 1 97.94 91 HIS A CA 1
ATOM 701 C C . HIS A 1 91 ? -2.818 -10.234 -17.672 1 97.94 91 HIS A C 1
ATOM 703 O O 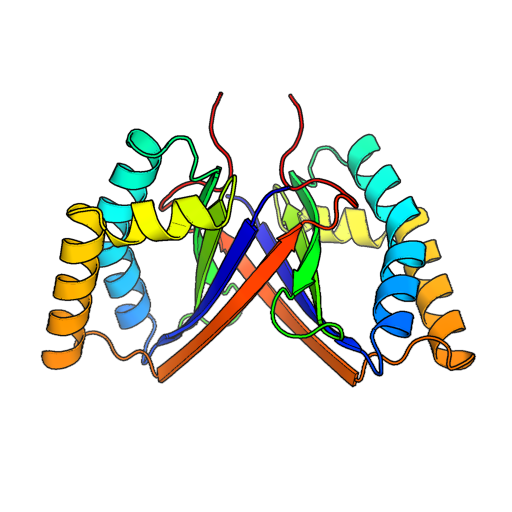. HIS A 1 91 ? -3.832 -9.711 -17.203 1 97.94 91 HIS A O 1
ATOM 709 N N . ARG A 1 92 ? -1.641 -9.93 -17.375 1 96.56 92 ARG A N 1
ATOM 710 C CA . ARG A 1 92 ? -1.438 -8.711 -16.594 1 96.56 92 ARG A CA 1
ATOM 711 C C . ARG A 1 92 ? -1.393 -7.48 -17.5 1 96.56 92 ARG A C 1
ATOM 713 O O . ARG A 1 92 ? -0.337 -7.137 -18.031 1 96.56 92 ARG A O 1
ATOM 720 N N . VAL A 1 93 ? -2.504 -6.852 -17.594 1 97.5 93 VAL A N 1
ATOM 721 C CA . VAL A 1 93 ? -2.721 -5.707 -18.469 1 97.5 93 VAL A CA 1
ATOM 722 C C . VAL A 1 93 ? -1.851 -4.535 -18.016 1 97.5 93 VAL A C 1
ATOM 724 O O . VAL A 1 93 ? -1.304 -3.805 -18.859 1 97.5 93 VAL A O 1
ATOM 727 N N . SER A 1 94 ? -1.746 -4.32 -16.797 1 98.38 94 SER A N 1
ATOM 728 C CA . SER A 1 94 ? -0.855 -3.305 -16.234 1 98.38 94 SER A CA 1
ATOM 729 C C . SER A 1 94 ? -0.269 -3.746 -14.906 1 98.38 94 SER A C 1
ATOM 731 O O . SER A 1 94 ? -0.938 -4.422 -14.125 1 98.38 94 SER A O 1
ATOM 733 N N . VAL A 1 95 ? 0.958 -3.414 -14.633 1 98.62 95 VAL A N 1
ATOM 734 C CA . VAL A 1 95 ? 1.666 -3.588 -13.367 1 98.62 95 VAL A CA 1
ATOM 735 C C . VAL A 1 95 ? 2.283 -2.258 -12.938 1 98.62 95 VAL A C 1
ATOM 737 O O . VAL A 1 95 ? 3.062 -1.657 -13.68 1 98.62 95 VAL A O 1
ATOM 740 N N . ASP A 1 96 ? 1.875 -1.788 -11.812 1 98.56 96 ASP A N 1
ATOM 741 C CA . ASP A 1 96 ? 2.326 -0.51 -11.273 1 98.56 96 ASP A CA 1
ATOM 742 C C . ASP A 1 96 ? 2.936 -0.687 -9.883 1 98.56 96 ASP A C 1
ATOM 744 O O . ASP A 1 96 ? 2.213 -0.76 -8.891 1 98.56 96 ASP A O 1
ATOM 748 N N . GLY A 1 97 ? 4.258 -0.732 -9.773 1 98.69 97 GLY A N 1
ATOM 749 C CA . GLY A 1 97 ? 4.973 -0.985 -8.531 1 98.69 97 GLY A CA 1
ATOM 750 C C . GLY A 1 97 ? 5.652 0.249 -7.977 1 98.69 97 GLY A C 1
ATOM 751 O O . GLY A 1 97 ? 6.207 1.052 -8.727 1 98.69 97 GLY A O 1
ATOM 752 N N . HIS A 1 98 ? 5.57 0.45 -6.762 1 98.75 98 HIS A N 1
ATOM 753 C CA . HIS A 1 98 ? 6.234 1.544 -6.062 1 98.75 98 HIS A CA 1
ATOM 754 C C . HIS A 1 98 ? 6.883 1.059 -4.77 1 98.75 98 HIS A C 1
ATOM 756 O O . HIS A 1 98 ? 6.312 0.226 -4.062 1 98.75 98 HIS A O 1
ATOM 762 N N . SER A 1 99 ? 8.055 1.556 -4.441 1 98.81 99 SER A N 1
ATOM 763 C CA . SER A 1 99 ? 8.758 1.221 -3.205 1 98.81 99 SER A CA 1
ATOM 764 C C . SER A 1 99 ? 8.906 2.441 -2.305 1 98.81 99 SER A C 1
ATOM 766 O O . SER A 1 99 ? 8.977 3.572 -2.791 1 98.81 99 SER A O 1
ATOM 768 N N . PHE A 1 100 ? 8.922 2.205 -1.062 1 98.81 100 PHE A N 1
ATOM 769 C CA . PHE A 1 100 ? 8.891 3.277 -0.074 1 98.81 100 PHE A CA 1
ATOM 770 C C . PHE A 1 100 ? 9.727 2.906 1.149 1 98.81 100 PHE A C 1
ATOM 772 O O . PHE A 1 100 ? 9.828 1.729 1.5 1 98.81 100 PHE A O 1
ATOM 779 N N . ASN A 1 101 ? 10.234 3.91 1.797 1 98.5 101 ASN A N 1
ATOM 780 C CA . ASN A 1 101 ? 10.695 3.822 3.178 1 98.5 101 ASN A CA 1
ATOM 781 C C . ASN A 1 101 ? 9.625 4.289 4.16 1 98.5 101 ASN A C 1
ATOM 783 O O . ASN A 1 101 ? 8.938 5.277 3.906 1 98.5 101 ASN A O 1
ATOM 787 N N . GLU A 1 102 ? 9.422 3.551 5.277 1 98 102 GLU A N 1
ATOM 788 C CA . GLU A 1 102 ? 8.57 4.066 6.34 1 98 102 GLU A CA 1
ATOM 789 C C . GLU A 1 102 ? 9.156 5.328 6.965 1 98 102 GLU A C 1
ATOM 791 O O . GLU A 1 102 ? 10.344 5.363 7.301 1 98 102 GLU A O 1
ATOM 796 N N . ALA A 1 103 ? 8.312 6.359 7.145 1 96.69 103 ALA A N 1
ATOM 797 C CA . ALA A 1 103 ? 8.781 7.672 7.59 1 96.69 103 ALA A CA 1
ATOM 798 C C . ALA A 1 103 ? 8.836 7.742 9.117 1 96.69 103 ALA A C 1
ATOM 800 O O . ALA A 1 103 ? 9.297 8.734 9.68 1 96.69 103 ALA A O 1
ATOM 801 N N . GLN A 1 104 ? 8.375 6.676 9.789 1 92.75 104 GLN A N 1
ATOM 802 C CA . GLN A 1 104 ? 8.258 6.656 11.25 1 92.75 104 GLN A CA 1
ATOM 803 C C . GLN A 1 104 ? 7.238 7.684 11.727 1 92.75 104 GLN A C 1
ATOM 805 O O . GLN A 1 104 ? 7.477 8.383 12.719 1 92.75 104 GLN A O 1
ATOM 810 N N . VAL A 1 105 ? 6.324 8.031 11.008 1 96.06 105 VAL A N 1
ATOM 811 C CA . VAL A 1 105 ? 5.129 8.805 11.328 1 96.06 105 VAL A CA 1
ATOM 812 C C . VAL A 1 105 ? 3.896 7.906 11.242 1 96.06 105 VAL A C 1
ATOM 814 O O . VAL A 1 105 ? 3.463 7.543 10.148 1 96.06 105 VAL A O 1
ATOM 817 N N . GLY A 1 106 ? 3.342 7.559 12.445 1 97 106 GLY A N 1
ATOM 818 C CA . GLY A 1 106 ? 2.25 6.598 12.5 1 97 106 GLY A CA 1
ATOM 819 C C . GLY A 1 106 ? 2.707 5.195 12.859 1 97 106 GLY A C 1
ATOM 820 O O . GLY A 1 106 ? 3.625 5.023 13.664 1 97 106 GLY A O 1
ATOM 821 N N . HIS A 1 107 ? 1.845 4.172 12.383 1 97.06 107 HIS A N 1
ATOM 822 C CA . HIS A 1 107 ? 2.16 2.787 12.711 1 97.06 107 HIS A CA 1
ATOM 823 C C . HIS A 1 107 ? 1.735 1.848 11.586 1 97.06 107 HIS A C 1
ATOM 825 O O . HIS A 1 107 ? 0.665 2.02 11 1 97.06 107 HIS A O 1
ATOM 831 N N . MET A 1 108 ? 2.619 0.897 11.297 1 96.31 108 MET A N 1
ATOM 832 C CA . MET A 1 108 ? 2.287 -0.129 10.312 1 96.31 108 MET A CA 1
ATOM 833 C C . MET A 1 108 ? 1.669 -1.35 10.984 1 96.31 108 MET A C 1
ATOM 835 O O . MET A 1 108 ? 1.006 -2.156 10.328 1 96.31 108 MET A O 1
ATOM 839 N N . GLN A 1 109 ? 1.878 -1.463 12.148 1 91.5 109 GLN A N 1
ATOM 840 C CA . GLN A 1 109 ? 1.289 -2.512 12.977 1 91.5 109 GLN A CA 1
ATOM 841 C C . GLN A 1 109 ? 1.028 -2.014 14.391 1 91.5 109 GLN A C 1
ATOM 843 O O . GLN A 1 109 ? 1.734 -1.132 14.883 1 91.5 109 GLN A O 1
ATOM 848 N N . ARG A 1 110 ? -0.078 -2.529 14.898 1 86.69 110 ARG A N 1
ATOM 849 C CA . ARG A 1 110 ? -0.357 -2.176 16.281 1 86.69 110 ARG A CA 1
ATOM 850 C C . ARG A 1 110 ? 0.546 -2.951 17.25 1 86.69 110 ARG A C 1
ATOM 852 O O . ARG A 1 110 ? 0.87 -4.113 17 1 86.69 110 ARG A O 1
ATOM 859 N N . ARG A 1 111 ? 1.069 -2.131 18.156 1 68.19 111 ARG A N 1
ATOM 860 C CA . ARG A 1 111 ? 1.872 -2.779 19.188 1 68.19 111 ARG A CA 1
ATOM 861 C C . ARG A 1 111 ? 0.984 -3.432 20.234 1 68.19 111 ARG A C 1
ATOM 863 O O . ARG A 1 111 ? -0.083 -2.91 20.562 1 68.19 111 ARG A O 1
ATOM 870 N N . GLY A 1 112 ? 0.913 -4.781 20.234 1 57.06 112 GLY A N 1
ATOM 871 C CA . GLY A 1 112 ? 0.217 -5.453 21.312 1 57.06 112 GLY A CA 1
ATOM 872 C C . GLY A 1 112 ? 0.3 -4.703 22.641 1 57.06 112 GLY A C 1
ATOM 873 O O . GLY A 1 112 ? 1.159 -3.838 22.812 1 57.06 112 GLY A O 1
ATOM 874 N N . MET B 1 1 ? -11.938 -9.594 7.91 1 83.81 1 MET B N 1
ATOM 875 C CA . MET B 1 1 ? -10.945 -9.32 6.875 1 83.81 1 MET B CA 1
ATOM 876 C C . MET B 1 1 ? -10.586 -7.84 6.844 1 83.81 1 MET B C 1
ATOM 878 O O . MET B 1 1 ? -11.469 -6.98 6.945 1 83.81 1 MET B O 1
ATOM 882 N N . GLY B 1 2 ? -9.328 -7.523 6.906 1 95.31 2 GLY B N 1
ATOM 883 C CA . GLY B 1 2 ? -8.906 -6.133 6.969 1 95.31 2 GLY B CA 1
ATOM 884 C C . GLY B 1 2 ? -9.227 -5.359 5.699 1 95.31 2 GLY B C 1
ATOM 885 O O . GLY B 1 2 ? -9.398 -5.949 4.633 1 95.31 2 GLY B O 1
ATOM 886 N N . TRP B 1 3 ? -9.547 -4.141 5.82 1 98.38 3 TRP B N 1
ATOM 887 C CA . TRP B 1 3 ? -9.781 -3.211 4.719 1 98.38 3 TRP B CA 1
ATOM 888 C C . TRP B 1 3 ? -8.664 -2.184 4.625 1 98.38 3 TRP B C 1
ATOM 890 O O . TRP B 1 3 ? -8.258 -1.598 5.633 1 98.38 3 TRP B O 1
ATOM 900 N N . VAL B 1 4 ? -8.156 -2.014 3.393 1 98.75 4 VAL B N 1
ATOM 901 C CA . VAL B 1 4 ? -6.945 -1.22 3.215 1 98.75 4 VAL B CA 1
ATOM 902 C C . VAL B 1 4 ? -7.23 -0.039 2.291 1 98.75 4 VAL B C 1
ATOM 904 O O . VAL B 1 4 ? -7.93 -0.184 1.287 1 98.75 4 VAL B O 1
ATOM 907 N N . LEU B 1 5 ? -6.727 1.12 2.562 1 98.88 5 LEU B N 1
ATOM 908 C CA . LEU B 1 5 ? -6.676 2.305 1.714 1 98.88 5 LEU B CA 1
ATOM 909 C C . LEU B 1 5 ? -5.238 2.773 1.517 1 98.88 5 LEU B C 1
ATOM 911 O O . LEU B 1 5 ? -4.52 3.02 2.488 1 98.88 5 LEU B O 1
ATOM 915 N N . SER B 1 6 ? -4.777 2.766 0.305 1 98.94 6 SER B N 1
ATOM 916 C CA . SER B 1 6 ? -3.455 3.268 -0.065 1 98.94 6 SER B CA 1
ATOM 917 C C . SER B 1 6 ? -3.561 4.531 -0.908 1 98.94 6 SER B C 1
ATOM 919 O O . SER B 1 6 ? -4.188 4.527 -1.969 1 98.94 6 SER B O 1
ATOM 921 N N . ILE B 1 7 ? -3.01 5.625 -0.457 1 98.94 7 ILE B N 1
ATOM 922 C CA . ILE B 1 7 ? -3.102 6.91 -1.141 1 98.94 7 ILE B CA 1
ATOM 923 C C . ILE B 1 7 ? -1.704 7.395 -1.517 1 98.94 7 ILE B C 1
ATOM 925 O O . ILE B 1 7 ? -0.964 7.895 -0.665 1 98.94 7 ILE B O 1
ATOM 929 N N . LYS B 1 8 ? -1.327 7.281 -2.738 1 98.88 8 LYS B N 1
ATOM 930 C CA . LYS B 1 8 ? -0.066 7.812 -3.25 1 98.88 8 LYS B CA 1
ATOM 931 C C . LYS B 1 8 ? -0.222 9.258 -3.707 1 98.88 8 LYS B C 1
ATOM 933 O O . LYS B 1 8 ? -1.169 9.594 -4.422 1 98.88 8 LYS B O 1
ATOM 938 N N . MET B 1 9 ? 0.66 10.078 -3.291 1 98.88 9 MET B N 1
ATOM 939 C CA . MET B 1 9 ? 0.625 11.508 -3.605 1 98.88 9 MET B CA 1
ATOM 940 C C . MET B 1 9 ? 1.944 11.961 -4.223 1 98.88 9 MET B C 1
ATOM 942 O O . MET B 1 9 ? 3.016 11.516 -3.805 1 98.88 9 MET B O 1
ATOM 946 N N . THR B 1 10 ? 1.862 12.852 -5.195 1 98.88 10 THR B N 1
ATOM 947 C CA . THR B 1 10 ? 3.014 13.57 -5.727 1 98.88 10 THR B CA 1
ATOM 948 C C . THR B 1 10 ? 2.93 15.055 -5.375 1 98.88 10 THR B C 1
ATOM 950 O O . THR B 1 10 ? 1.894 15.688 -5.586 1 98.88 10 THR B O 1
ATOM 953 N N . PHE B 1 11 ? 3.998 15.562 -4.895 1 98.88 11 PHE B N 1
ATOM 954 C CA . PHE B 1 11 ? 4.047 16.953 -4.461 1 98.88 11 PHE B CA 1
ATOM 955 C C . PHE B 1 11 ? 4.898 17.797 -5.414 1 98.88 11 PHE B C 1
ATOM 957 O O . PHE B 1 11 ? 5.609 17.25 -6.258 1 98.88 11 PHE B O 1
ATOM 964 N N . GLY B 1 12 ? 4.738 19.078 -5.238 1 98.56 12 GLY B N 1
ATOM 965 C CA . GLY B 1 12 ? 5.473 19.984 -6.109 1 98.56 12 GLY B CA 1
ATOM 966 C C . GLY B 1 12 ? 6.965 19.984 -5.848 1 98.56 12 GLY B C 1
ATOM 967 O O . GLY B 1 12 ? 7.754 20.375 -6.715 1 98.56 12 GLY B O 1
ATOM 968 N N . SER B 1 13 ? 7.371 19.609 -4.621 1 98.56 13 SER B N 1
ATOM 969 C CA . SER B 1 13 ? 8.773 19.547 -4.215 1 98.56 13 SER B CA 1
ATOM 970 C C . SER B 1 13 ? 8.953 18.656 -2.986 1 98.56 13 SER B C 1
ATOM 972 O O . SER B 1 13 ? 7.973 18.281 -2.342 1 98.56 13 SER B O 1
ATOM 974 N N . ALA B 1 14 ? 10.219 18.344 -2.709 1 98.44 14 ALA B N 1
ATOM 975 C CA . ALA B 1 14 ? 10.547 17.578 -1.502 1 98.44 14 ALA B CA 1
ATOM 976 C C . ALA B 1 14 ? 10.156 18.359 -0.247 1 98.44 14 ALA B C 1
ATOM 978 O O . ALA B 1 14 ? 9.719 17.766 0.743 1 98.44 14 ALA B O 1
ATOM 979 N N . ALA B 1 15 ? 10.375 19.625 -0.268 1 98.62 15 ALA B N 1
ATOM 980 C CA . ALA B 1 15 ? 10.023 20.469 0.87 1 98.62 15 ALA B CA 1
ATOM 981 C C . ALA B 1 15 ? 8.523 20.422 1.152 1 98.62 15 ALA B C 1
ATOM 983 O O . ALA B 1 15 ? 8.102 20.406 2.312 1 98.62 15 ALA B O 1
ATOM 984 N N . GLU B 1 16 ? 7.762 20.422 0.102 1 98.81 16 GLU B N 1
ATOM 985 C CA . GLU B 1 16 ? 6.312 20.344 0.251 1 98.81 16 GLU B CA 1
ATOM 986 C C . GLU B 1 16 ? 5.898 18.984 0.819 1 98.81 16 GLU B C 1
ATOM 988 O O . GLU B 1 16 ? 4.992 18.906 1.651 1 98.81 16 GLU B O 1
ATOM 993 N N . ARG B 1 17 ? 6.555 17.969 0.379 1 98.75 17 ARG B N 1
ATOM 994 C CA . ARG B 1 17 ? 6.324 16.641 0.925 1 98.75 17 ARG B CA 1
ATOM 995 C C . ARG B 1 17 ? 6.625 16.594 2.42 1 98.75 17 ARG B C 1
ATOM 997 O O . ARG B 1 17 ? 5.855 16.031 3.199 1 98.75 17 ARG B O 1
ATOM 1004 N N . ASP B 1 18 ? 7.734 17.188 2.834 1 98.44 18 ASP B N 1
ATOM 1005 C CA . ASP B 1 18 ? 8.102 17.234 4.246 1 98.44 18 ASP B CA 1
ATOM 1006 C C . ASP B 1 18 ? 7.062 18.016 5.055 1 98.44 18 ASP B C 1
ATOM 1008 O O . ASP B 1 18 ? 6.723 17.625 6.172 1 98.44 18 ASP B O 1
ATOM 1012 N N . ARG B 1 19 ? 6.617 19.094 4.465 1 98.56 19 ARG B N 1
ATOM 1013 C CA . ARG B 1 19 ? 5.59 19.906 5.121 1 98.56 19 ARG B CA 1
ATOM 1014 C C . ARG B 1 19 ? 4.316 19.094 5.336 1 98.56 19 ARG B C 1
ATOM 1016 O O . ARG B 1 19 ? 3.693 19.172 6.398 1 98.56 19 ARG B O 1
ATOM 1023 N N . PHE B 1 20 ? 3.92 18.344 4.371 1 98.81 20 PHE B N 1
ATOM 1024 C CA . PHE B 1 20 ? 2.777 17.453 4.527 1 98.81 20 PHE B CA 1
ATOM 1025 C C . PHE B 1 20 ? 2.98 16.516 5.711 1 98.81 20 PHE B C 1
ATOM 1027 O O . PHE B 1 20 ? 2.072 16.328 6.523 1 98.81 20 PHE B O 1
ATOM 1034 N N . GLY B 1 21 ? 4.168 15.891 5.746 1 98.69 21 GLY B N 1
ATOM 1035 C CA . GLY B 1 21 ? 4.477 15.008 6.863 1 98.69 21 GLY B CA 1
ATOM 1036 C C . GLY B 1 21 ? 4.336 15.68 8.211 1 98.69 21 GLY B C 1
ATOM 1037 O O . GLY B 1 21 ? 3.846 15.078 9.164 1 98.69 21 GLY B O 1
ATOM 1038 N N . GLU B 1 22 ? 4.77 16.891 8.305 1 98.25 22 GLU B N 1
ATOM 1039 C CA . GLU B 1 22 ? 4.664 17.656 9.539 1 98.25 22 GLU B CA 1
ATOM 1040 C C . GLU B 1 22 ? 3.203 17.859 9.938 1 98.25 22 GLU B C 1
ATOM 1042 O O . GLU B 1 22 ? 2.857 17.781 11.117 1 98.25 22 GLU B O 1
ATOM 1047 N N . LEU B 1 23 ? 2.402 18.172 8.938 1 98.38 23 LEU B N 1
ATOM 1048 C CA . LEU B 1 23 ? 0.977 18.375 9.172 1 98.38 23 LEU B CA 1
ATOM 1049 C C . LEU B 1 23 ? 0.295 17.062 9.562 1 98.38 23 LEU B C 1
ATOM 1051 O O . LEU B 1 23 ? -0.636 17.062 10.367 1 98.38 23 LEU B O 1
ATOM 1055 N N . PHE B 1 24 ? 0.729 15.992 8.992 1 98.75 24 PHE B N 1
ATOM 1056 C CA . PHE B 1 24 ? 0.127 14.672 9.133 1 98.75 24 PHE B CA 1
ATOM 1057 C C . PHE B 1 24 ? 0.444 14.07 10.492 1 98.75 24 PHE B C 1
ATOM 1059 O O . PHE B 1 24 ? -0.359 13.312 11.047 1 98.75 24 PHE B O 1
ATOM 1066 N N . ARG B 1 25 ? 1.577 14.414 11.102 1 98.62 25 ARG B N 1
ATOM 1067 C CA . ARG B 1 25 ? 2.162 13.742 12.258 1 98.62 25 ARG B CA 1
ATOM 1068 C C . ARG B 1 25 ? 1.215 13.789 13.453 1 98.62 25 ARG B C 1
ATOM 1070 O O . ARG B 1 25 ? 0.949 12.758 14.078 1 98.62 25 ARG B O 1
ATOM 1077 N N . PRO B 1 26 ? 0.618 14.938 13.891 1 98.56 26 PRO B N 1
ATOM 1078 C CA . PRO B 1 26 ? -0.284 14.945 15.039 1 98.56 26 PRO B CA 1
ATOM 1079 C C . PRO B 1 26 ? -1.482 14.016 14.859 1 98.56 26 PRO B C 1
ATOM 1081 O O . PRO B 1 26 ? -1.914 13.367 15.812 1 98.56 26 PRO B O 1
ATOM 1084 N N . LEU B 1 27 ? -2.029 13.953 13.664 1 98.81 27 LEU B N 1
ATOM 1085 C CA . LEU B 1 27 ? -3.131 13.039 13.391 1 98.81 27 LEU B CA 1
ATOM 1086 C C . LEU B 1 27 ? -2.689 11.586 13.562 1 98.81 27 LEU B C 1
ATOM 1088 O O . LEU B 1 27 ? -3.361 10.805 14.234 1 98.81 27 LEU B O 1
ATOM 1092 N N . ALA B 1 28 ? -1.588 11.281 12.914 1 98.62 28 ALA B N 1
ATOM 1093 C CA . ALA B 1 28 ? -1.093 9.906 12.977 1 98.62 28 ALA B CA 1
ATOM 1094 C C . ALA B 1 28 ? -0.875 9.469 14.422 1 98.62 28 ALA B C 1
ATOM 1096 O O . ALA B 1 28 ? -1.21 8.336 14.789 1 98.62 28 ALA B O 1
ATOM 1097 N N . GLU B 1 29 ? -0.258 10.352 15.219 1 97.62 29 GLU B N 1
ATOM 1098 C CA . GLU B 1 29 ? -0.028 10.062 16.625 1 97.62 29 GLU B CA 1
ATOM 1099 C C . GLU B 1 29 ? -1.346 9.852 17.375 1 97.62 29 GLU B C 1
ATOM 1101 O O . GLU B 1 29 ? -1.465 8.938 18.188 1 97.62 29 GLU B O 1
ATOM 1106 N N . TRP B 1 30 ? -2.303 10.695 17.141 1 98.5 30 TRP B N 1
ATOM 1107 C CA . TRP B 1 30 ? -3.611 10.555 17.766 1 98.5 30 TRP B CA 1
ATOM 1108 C C . TRP B 1 30 ? -4.27 9.234 17.375 1 98.5 30 TRP B C 1
ATOM 1110 O O . TRP B 1 30 ? -4.832 8.539 18.219 1 98.5 30 TRP B O 1
ATOM 1120 N N . VAL B 1 31 ? -4.277 8.906 16.078 1 98.5 31 VAL B N 1
ATOM 1121 C CA . VAL B 1 31 ? -4.852 7.668 15.562 1 98.5 31 VAL B CA 1
ATOM 1122 C C . VAL B 1 31 ? -4.23 6.469 16.281 1 98.5 31 VAL B C 1
ATOM 1124 O O . VAL B 1 31 ? -4.941 5.559 16.719 1 98.5 31 VAL B O 1
ATOM 1127 N N . THR B 1 32 ? -2.922 6.457 16.344 1 97.62 32 THR B N 1
ATOM 1128 C CA . THR B 1 32 ? -2.207 5.383 17.031 1 97.62 32 THR B CA 1
ATOM 1129 C C . THR B 1 32 ? -2.707 5.223 18.469 1 97.62 32 THR B C 1
ATOM 1131 O O . THR B 1 32 ? -2.895 4.098 18.938 1 97.62 32 THR B O 1
ATOM 1134 N N . ALA B 1 33 ? -2.998 6.266 19.094 1 97.44 33 ALA B N 1
ATOM 1135 C CA . ALA B 1 33 ? -3.34 6.246 20.516 1 97.44 33 ALA B CA 1
ATOM 1136 C C . ALA B 1 33 ? -4.824 5.953 20.719 1 97.44 33 ALA B C 1
ATOM 1138 O O . ALA B 1 33 ? -5.211 5.367 21.734 1 97.44 33 ALA B O 1
ATOM 1139 N N . ASN B 1 34 ? -5.688 6.27 19.766 1 97.81 34 ASN B N 1
ATOM 1140 C CA . ASN B 1 34 ? -7.098 6.391 20.141 1 97.81 34 ASN B CA 1
ATOM 1141 C C . ASN B 1 34 ? -7.98 5.508 19.266 1 97.81 34 ASN B C 1
ATOM 1143 O O . ASN B 1 34 ? -9.156 5.309 19.562 1 97.81 34 ASN B O 1
ATOM 1147 N N . GLU B 1 35 ? -7.469 5.004 18.219 1 97.94 35 GLU B N 1
ATOM 1148 C CA . GLU B 1 35 ? -8.289 4.219 17.297 1 97.94 35 GLU B CA 1
ATOM 1149 C C . GLU B 1 35 ? -7.777 2.785 17.203 1 97.94 35 GLU B C 1
ATOM 1151 O O . GLU B 1 35 ? -7.039 2.445 16.266 1 97.94 35 GLU B O 1
ATOM 1156 N N . PRO B 1 36 ? -8.266 1.916 18.062 1 97 36 PRO B N 1
ATOM 1157 C CA . PRO B 1 36 ? -7.734 0.551 18.094 1 97 36 PRO B CA 1
ATOM 1158 C C . PRO B 1 36 ? -8.078 -0.245 16.828 1 97 36 PRO B C 1
ATOM 1160 O O . PRO B 1 36 ? -7.387 -1.21 16.5 1 97 36 PRO B O 1
ATOM 1163 N N . ASN B 1 37 ? -9.148 0.19 16.094 1 97.19 37 ASN B N 1
ATOM 1164 C CA . ASN B 1 37 ? -9.562 -0.551 14.914 1 97.19 37 ASN B CA 1
ATOM 1165 C C . ASN B 1 37 ? -8.875 -0.021 13.656 1 97.19 37 ASN B C 1
ATOM 1167 O O . ASN B 1 37 ? -9.141 -0.502 12.555 1 97.19 37 ASN B O 1
ATOM 1171 N N . THR B 1 38 ? -8.086 1.013 13.805 1 98 38 THR B N 1
ATOM 1172 C CA . THR B 1 38 ? -7.129 1.391 12.766 1 98 38 THR B CA 1
ATOM 1173 C C . THR B 1 38 ? -5.824 0.618 12.922 1 98 38 THR B C 1
ATOM 1175 O O . THR B 1 38 ? -4.953 1.009 13.703 1 98 38 THR B O 1
ATOM 1178 N N . LEU B 1 39 ? -5.719 -0.414 12.156 1 97.5 39 LEU B N 1
ATOM 1179 C CA . LEU B 1 39 ? -4.676 -1.415 12.352 1 97.5 39 LEU B CA 1
ATOM 1180 C C . LEU B 1 39 ? -3.336 -0.918 11.828 1 97.5 39 LEU B C 1
ATOM 1182 O O . LEU B 1 39 ? -2.281 -1.319 12.32 1 97.5 39 LEU B O 1
ATOM 1186 N N . ALA B 1 40 ? -3.336 -0.107 10.852 1 98.12 40 ALA B N 1
ATOM 1187 C CA . ALA B 1 40 ? 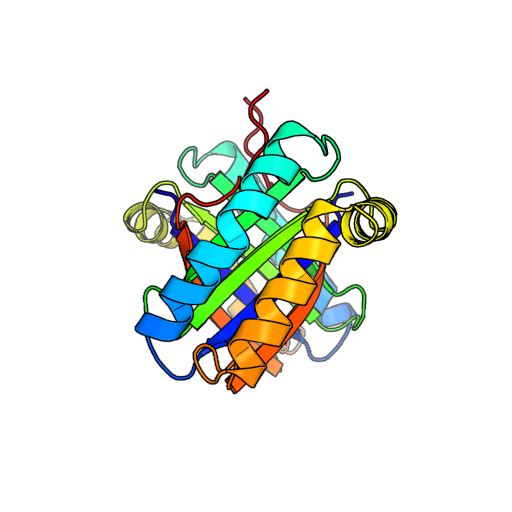-2.184 0.62 10.32 1 98.12 40 ALA B CA 1
ATOM 1188 C C . ALA B 1 40 ? -2.58 2.023 9.875 1 98.12 40 ALA B C 1
ATOM 1190 O O . ALA B 1 40 ? -3.672 2.225 9.336 1 98.12 40 ALA B O 1
ATOM 1191 N N . TYR B 1 41 ? -1.774 2.988 10.055 1 98.69 41 TYR B N 1
ATOM 1192 C CA . TYR B 1 41 ? -1.868 4.387 9.656 1 98.69 41 TYR B CA 1
ATOM 1193 C C . TYR B 1 41 ? -0.486 5.023 9.57 1 98.69 41 TYR B C 1
ATOM 1195 O O . TYR B 1 41 ? 0.012 5.574 10.555 1 98.69 41 TYR B O 1
ATOM 1203 N N . ASP B 1 42 ? 0.094 4.945 8.445 1 98.5 42 ASP B N 1
ATOM 1204 C CA . ASP B 1 42 ? 1.526 5.207 8.344 1 98.5 42 ASP B CA 1
ATOM 1205 C C . ASP B 1 42 ? 1.846 6.07 7.125 1 98.5 42 ASP B C 1
ATOM 1207 O O . ASP B 1 42 ? 1.146 6 6.113 1 98.5 42 ASP B O 1
ATOM 1211 N N . LEU B 1 43 ? 2.82 6.941 7.266 1 98.81 43 LEU B N 1
ATOM 1212 C CA . LEU B 1 43 ? 3.367 7.703 6.148 1 98.81 43 LEU B CA 1
ATOM 1213 C C . LEU B 1 43 ? 4.57 6.992 5.539 1 98.81 43 LEU B C 1
ATOM 1215 O O . LEU B 1 43 ? 5.496 6.605 6.258 1 98.81 43 LEU B O 1
ATOM 1219 N N . LEU B 1 44 ? 4.504 6.73 4.27 1 98.88 44 LEU B N 1
ATOM 1220 C CA . LEU B 1 44 ? 5.559 6.098 3.48 1 98.88 44 LEU B CA 1
ATOM 1221 C C . LEU B 1 44 ? 6.191 7.098 2.52 1 98.88 44 LEU B C 1
ATOM 1223 O O . LEU B 1 44 ? 5.492 7.895 1.894 1 98.88 44 LEU B O 1
ATOM 1227 N N . LEU B 1 45 ? 7.512 7.117 2.455 1 98.81 45 LEU B N 1
ATOM 1228 C CA . LEU B 1 45 ? 8.234 8 1.542 1 98.81 45 LEU B CA 1
ATOM 1229 C C . LEU B 1 45 ? 8.859 7.203 0.402 1 98.81 45 LEU B C 1
ATOM 1231 O O . LEU B 1 45 ? 9.586 6.238 0.639 1 98.81 45 LEU B O 1
ATOM 1235 N N . SER B 1 46 ? 8.555 7.629 -0.863 1 98.88 46 SER B N 1
ATOM 1236 C CA . SER B 1 46 ? 9.18 6.969 -2.006 1 98.88 46 SER B CA 1
ATOM 1237 C C . SER B 1 46 ? 10.695 6.961 -1.885 1 98.88 46 SER B C 1
ATOM 1239 O O . SER B 1 46 ? 11.297 7.965 -1.501 1 98.88 46 SER B O 1
ATOM 1241 N N . ASP B 1 47 ? 11.281 5.836 -2.156 1 98.31 47 ASP B N 1
ATOM 1242 C CA . ASP B 1 47 ? 12.742 5.777 -2.129 1 98.31 47 ASP B CA 1
ATOM 1243 C C . ASP B 1 47 ? 13.328 6.07 -3.506 1 98.31 47 ASP B C 1
ATOM 1245 O O . ASP B 1 47 ? 14.539 5.992 -3.697 1 98.31 47 ASP B O 1
ATOM 1249 N N . LYS B 1 48 ? 12.461 6.445 -4.48 1 98.31 48 LYS B N 1
ATOM 1250 C CA . LYS B 1 48 ? 12.898 6.691 -5.852 1 98.31 48 LYS B CA 1
ATOM 1251 C C . LYS B 1 48 ? 12.656 8.148 -6.254 1 98.31 48 LYS B C 1
ATOM 1253 O O . LYS B 1 48 ? 13.266 8.641 -7.203 1 98.31 48 LYS B O 1
ATOM 1258 N N . ASP B 1 49 ? 11.727 8.789 -5.66 1 98.62 49 ASP B N 1
ATOM 1259 C CA . ASP B 1 49 ? 11.32 10.156 -5.992 1 98.62 49 ASP B CA 1
ATOM 1260 C C . ASP B 1 49 ? 11.039 10.969 -4.73 1 98.62 49 ASP B C 1
ATOM 1262 O O . ASP B 1 49 ? 10.055 10.711 -4.031 1 98.62 49 ASP B O 1
ATOM 1266 N N . GLU B 1 50 ? 11.742 11.953 -4.445 1 98.56 50 GLU B N 1
ATOM 1267 C CA . GLU B 1 50 ? 11.695 12.711 -3.199 1 98.56 50 GLU B CA 1
ATOM 1268 C C . GLU B 1 50 ? 10.398 13.523 -3.096 1 98.56 50 GLU B C 1
ATOM 1270 O O . GLU B 1 50 ? 10.086 14.062 -2.031 1 98.56 50 GLU B O 1
ATOM 1275 N N . CYS B 1 51 ? 9.625 13.586 -4.191 1 98.81 51 CYS B N 1
ATOM 1276 C CA . CYS B 1 51 ? 8.391 14.359 -4.176 1 98.81 51 CYS B CA 1
ATOM 1277 C C . CYS B 1 51 ? 7.184 13.453 -3.934 1 98.81 51 CYS B C 1
ATOM 1279 O O . CYS B 1 51 ? 6.043 13.93 -3.912 1 98.81 51 CYS B O 1
ATOM 1281 N N . VAL B 1 52 ? 7.414 12.172 -3.758 1 98.88 52 VAL B N 1
ATOM 1282 C CA . VAL B 1 52 ? 6.301 11.234 -3.707 1 98.88 52 VAL B CA 1
ATOM 1283 C C . VAL B 1 52 ? 6.207 10.617 -2.312 1 98.88 52 VAL B C 1
ATOM 1285 O O . VAL B 1 52 ? 7.223 10.211 -1.738 1 98.88 52 VAL B O 1
ATOM 1288 N N . ALA B 1 53 ? 5.043 10.602 -1.742 1 98.94 53 ALA B N 1
ATOM 1289 C CA . ALA B 1 53 ? 4.715 9.906 -0.497 1 98.94 53 ALA B CA 1
ATOM 1290 C C . ALA B 1 53 ? 3.428 9.102 -0.637 1 98.94 53 ALA B C 1
ATOM 1292 O O . ALA B 1 53 ? 2.713 9.234 -1.635 1 98.94 53 ALA B O 1
ATOM 1293 N N . CYS B 1 54 ? 3.209 8.25 0.281 1 98.94 54 CYS B N 1
ATOM 1294 C CA . CYS B 1 54 ? 1.994 7.449 0.352 1 98.94 54 CYS B CA 1
ATOM 1295 C C . CYS B 1 54 ? 1.481 7.363 1.784 1 98.94 54 CYS B C 1
ATOM 1297 O O . CYS B 1 54 ? 2.266 7.188 2.719 1 98.94 54 CYS B O 1
ATOM 1299 N N . VAL B 1 55 ? 0.21 7.641 1.993 1 98.94 55 VAL B N 1
ATOM 1300 C CA . VAL B 1 55 ? -0.445 7.281 3.246 1 98.94 55 VAL B CA 1
ATOM 1301 C C . VAL B 1 55 ? -1.072 5.895 3.123 1 98.94 55 VAL B C 1
ATOM 1303 O O . VAL B 1 55 ? -1.905 5.66 2.244 1 98.94 55 VAL B O 1
ATOM 1306 N N . PHE B 1 56 ? -0.602 4.98 3.914 1 98.88 56 PHE B N 1
ATOM 1307 C CA . PHE B 1 56 ? -1.129 3.621 3.973 1 98.88 56 PHE B CA 1
ATOM 1308 C C . PHE B 1 56 ? -2.014 3.438 5.199 1 98.88 56 PHE B C 1
ATOM 1310 O O . PHE B 1 56 ? -1.581 3.686 6.328 1 98.88 56 PHE B O 1
ATOM 1317 N N . GLU B 1 57 ? -3.27 3.057 5 1 98.88 57 GLU B N 1
ATOM 1318 C CA . GLU B 1 57 ? -4.27 2.877 6.047 1 98.88 57 GLU B CA 1
ATOM 1319 C C . GLU B 1 57 ? -4.852 1.466 6.02 1 98.88 57 GLU B C 1
ATOM 1321 O O . GLU B 1 57 ? -5.172 0.943 4.949 1 98.88 57 GLU B O 1
ATOM 1326 N N . ARG B 1 58 ? -4.918 0.839 7.133 1 98.56 58 ARG B N 1
ATOM 1327 C CA . ARG B 1 58 ? -5.531 -0.475 7.297 1 98.56 58 ARG B CA 1
ATOM 1328 C C . ARG B 1 58 ? -6.516 -0.479 8.461 1 98.56 58 ARG B C 1
ATOM 1330 O O . ARG B 1 58 ? -6.172 -0.062 9.57 1 98.56 58 ARG B O 1
ATOM 1337 N N . TYR B 1 59 ? -7.719 -0.934 8.188 1 98.38 59 TYR B N 1
ATOM 1338 C CA . TYR B 1 59 ? -8.805 -0.938 9.164 1 98.38 59 TYR B CA 1
ATOM 1339 C C . TYR B 1 59 ? -9.336 -2.35 9.383 1 98.38 59 TYR B C 1
ATOM 1341 O O . TYR B 1 59 ? -9.281 -3.186 8.477 1 98.38 59 TYR B O 1
ATOM 1349 N N . ALA B 1 60 ? -9.844 -2.564 10.594 1 97.31 60 ALA B N 1
ATOM 1350 C CA . ALA B 1 60 ? -10.5 -3.842 10.867 1 97.31 60 ALA B CA 1
ATOM 1351 C C . ALA B 1 60 ? -11.688 -4.055 9.938 1 97.31 60 ALA B C 1
ATOM 1353 O O . ALA B 1 60 ? -11.898 -5.16 9.422 1 97.31 60 ALA B O 1
ATOM 1354 N N . THR B 1 61 ? -12.484 -3.039 9.75 1 97.06 61 THR B N 1
ATOM 1355 C CA . THR B 1 61 ? -13.586 -3.037 8.797 1 97.06 61 THR B CA 1
ATOM 1356 C C . THR B 1 61 ? -13.672 -1.695 8.07 1 97.06 61 THR B C 1
ATOM 1358 O O . THR B 1 61 ? -13.156 -0.687 8.562 1 97.06 61 THR B O 1
ATOM 1361 N N . LYS B 1 62 ? -14.32 -1.724 6.93 1 96.62 62 LYS B N 1
ATOM 1362 C CA . LYS B 1 62 ? -14.508 -0.49 6.172 1 96.62 62 LYS B CA 1
ATOM 1363 C C . LYS B 1 62 ? -15.25 0.558 7 1 96.62 62 LYS B C 1
ATOM 1365 O O . LYS B 1 62 ? -15.008 1.758 6.848 1 96.62 62 LYS B O 1
ATOM 1370 N N . ALA B 1 63 ? -16.172 0.176 7.871 1 96.94 63 ALA B N 1
ATOM 1371 C CA . ALA B 1 63 ? -16.953 1.086 8.703 1 96.94 63 ALA B CA 1
ATOM 1372 C C . ALA B 1 63 ? -16.047 1.935 9.586 1 96.94 63 ALA B C 1
ATOM 1374 O O . ALA B 1 63 ? -16.391 3.064 9.938 1 96.94 63 ALA B O 1
ATOM 1375 N N . ASP B 1 64 ? -14.859 1.45 9.977 1 97.88 64 ASP B N 1
ATOM 1376 C CA . ASP B 1 64 ? -13.922 2.166 10.836 1 97.88 64 ASP B CA 1
ATOM 1377 C C . ASP B 1 64 ? -13.359 3.4 10.133 1 97.88 64 ASP B C 1
ATOM 1379 O O . ASP B 1 64 ? -12.953 4.363 10.789 1 97.88 64 ASP B O 1
ATOM 1383 N N . LEU B 1 65 ? -13.336 3.352 8.758 1 98 65 LEU B N 1
ATOM 1384 C CA . LEU B 1 65 ? -12.922 4.531 8.008 1 98 65 LEU B CA 1
ATOM 1385 C C . LEU B 1 65 ? -13.844 5.711 8.289 1 98 65 LEU B C 1
ATOM 1387 O O . LEU B 1 65 ? -13.383 6.84 8.461 1 98 65 LEU B O 1
ATOM 1391 N N . ALA B 1 66 ? -15.141 5.473 8.281 1 96.25 66 ALA B N 1
ATOM 1392 C CA . ALA B 1 66 ? -16.109 6.531 8.555 1 96.25 66 ALA B CA 1
ATOM 1393 C C . ALA B 1 66 ? -15.883 7.148 9.93 1 96.25 66 ALA B C 1
ATOM 1395 O O . ALA B 1 66 ? -15.938 8.367 10.086 1 96.25 66 ALA B O 1
ATOM 1396 N N . THR B 1 67 ? -15.648 6.309 10.875 1 96.31 67 THR B N 1
ATOM 1397 C CA . THR B 1 67 ? -15.352 6.781 12.227 1 96.31 67 THR B CA 1
ATOM 1398 C C . THR B 1 67 ? -14.094 7.645 12.234 1 96.31 67 THR B C 1
ATOM 1400 O O . THR B 1 67 ? -14.078 8.719 12.836 1 96.31 67 THR B O 1
ATOM 1403 N N . HIS B 1 68 ? -13.047 7.141 11.625 1 98.31 68 HIS B N 1
ATOM 1404 C CA . HIS B 1 68 ? -11.781 7.855 11.508 1 98.31 68 HIS B CA 1
ATOM 1405 C C . HIS B 1 68 ? -11.984 9.234 10.898 1 98.31 68 HIS B C 1
ATOM 1407 O O . HIS B 1 68 ? -11.492 10.234 11.43 1 98.31 68 HIS B O 1
ATOM 1413 N N . GLN B 1 69 ? -12.742 9.32 9.797 1 98.12 69 GLN B N 1
ATOM 1414 C CA . GLN B 1 69 ? -12.906 10.555 9.031 1 98.12 69 GLN B CA 1
ATOM 1415 C C . GLN B 1 69 ? -13.781 11.555 9.773 1 98.12 69 GLN B C 1
ATOM 1417 O O . GLN B 1 69 ? -13.82 12.734 9.422 1 98.12 69 GLN B O 1
ATOM 1422 N N . GLN B 1 70 ? -14.484 11.102 10.828 1 97.38 70 GLN B N 1
ATOM 1423 C CA . GLN B 1 70 ? -15.359 11.984 11.602 1 97.38 70 GLN B CA 1
ATOM 1424 C C . GLN B 1 70 ? -14.648 12.516 12.844 1 97.38 70 GLN B C 1
ATOM 1426 O O . GLN B 1 70 ? -15.172 13.391 13.531 1 97.38 70 GLN B O 1
ATOM 1431 N N . SER B 1 71 ? -13.516 12.055 13.156 1 98.12 71 SER B N 1
ATOM 1432 C CA . SER B 1 71 ? -12.789 12.477 14.352 1 98.12 71 SER B CA 1
ATOM 1433 C C . SER B 1 71 ? -12.344 13.93 14.25 1 98.12 71 SER B C 1
ATOM 1435 O O . SER B 1 71 ? -12.125 14.445 13.148 1 98.12 71 SER B O 1
ATOM 1437 N N . GLU B 1 72 ? -12.211 14.602 15.32 1 98.06 72 GLU B N 1
ATOM 1438 C CA . GLU B 1 72 ? -11.797 16 15.359 1 98.06 72 GLU B CA 1
ATOM 1439 C C . GLU B 1 72 ? -10.375 16.172 14.828 1 98.06 72 GLU B C 1
ATOM 1441 O O . GLU B 1 72 ? -10.109 17.062 14.031 1 98.06 72 GLU B O 1
ATOM 1446 N N . PRO B 1 73 ? -9.422 15.281 15.266 1 98.62 73 PRO B N 1
ATOM 1447 C CA . PRO B 1 73 ? -8.07 15.438 14.734 1 98.62 73 PRO B CA 1
ATOM 1448 C C . PRO B 1 73 ? -8.008 15.273 13.219 1 98.62 73 PRO B C 1
ATOM 1450 O O . PRO B 1 73 ? -7.211 15.938 12.547 1 98.62 73 PRO B O 1
ATOM 1453 N N . PHE B 1 74 ? -8.773 14.352 12.633 1 98.81 74 PHE B N 1
ATOM 1454 C CA . PHE B 1 74 ? -8.812 14.211 11.18 1 98.81 74 PHE B CA 1
ATOM 1455 C C . PHE B 1 74 ? -9.312 15.492 10.523 1 98.81 74 PHE B C 1
ATOM 1457 O O . PHE B 1 74 ? -8.734 15.969 9.547 1 98.81 74 PHE B O 1
ATOM 1464 N N . LYS B 1 75 ? -10.375 16.047 11.07 1 98.56 75 LYS B N 1
ATOM 1465 C CA . LYS B 1 75 ? -10.922 17.297 10.547 1 98.56 75 LYS B CA 1
ATOM 1466 C C . LYS B 1 75 ? -9.906 18.438 10.648 1 98.56 75 LYS B C 1
ATOM 1468 O O . LYS B 1 75 ? -9.797 19.266 9.742 1 98.56 75 LYS B O 1
ATOM 1473 N N . ALA B 1 76 ? -9.227 18.5 11.75 1 98.62 76 ALA B N 1
ATOM 1474 C CA . ALA B 1 76 ? -8.18 19.5 11.93 1 98.62 76 ALA B CA 1
ATOM 1475 C C . ALA B 1 76 ? -7.082 19.344 10.883 1 98.62 76 ALA B C 1
ATOM 1477 O O . ALA B 1 76 ? -6.586 20.328 10.336 1 98.62 76 ALA B O 1
ATOM 1478 N N . PHE B 1 77 ? -6.672 18.109 10.633 1 98.81 77 PHE B N 1
ATOM 1479 C CA . PHE B 1 77 ? -5.684 17.828 9.594 1 98.81 77 PHE B CA 1
ATOM 1480 C C . PHE B 1 77 ? -6.168 18.312 8.234 1 98.81 77 PHE B C 1
ATOM 1482 O O . PHE B 1 77 ? -5.43 18.969 7.508 1 98.81 77 PHE B O 1
ATOM 1489 N N . LYS B 1 78 ? -7.367 17.969 7.867 1 98.56 78 LYS B N 1
ATOM 1490 C CA . LYS B 1 78 ? -7.938 18.391 6.586 1 98.56 78 LYS B CA 1
ATOM 1491 C C . LYS B 1 78 ? -7.949 19.906 6.461 1 98.56 78 LYS B C 1
ATOM 1493 O O . LYS B 1 78 ? -7.633 20.453 5.398 1 98.56 78 LYS B O 1
ATOM 1498 N N . ALA B 1 79 ? -8.32 20.594 7.48 1 98.56 79 ALA B N 1
ATOM 1499 C CA . ALA B 1 79 ? -8.328 22.062 7.488 1 98.56 79 ALA B CA 1
ATOM 1500 C C . ALA B 1 79 ? -6.922 22.625 7.32 1 98.56 79 ALA B C 1
ATOM 1502 O O . ALA B 1 79 ? -6.715 23.562 6.559 1 98.56 79 ALA B O 1
ATOM 1503 N N . GLY B 1 80 ? -5.977 22.062 8.094 1 98.62 80 GLY B N 1
ATOM 1504 C CA . GLY B 1 80 ? -4.59 22.469 7.965 1 98.62 80 GLY B CA 1
ATOM 1505 C C . GLY B 1 80 ? -4.031 22.281 6.566 1 98.62 80 GLY B C 1
ATOM 1506 O O . GLY B 1 80 ? -3.299 23.125 6.059 1 98.62 80 GLY B O 1
ATOM 1507 N N . LEU B 1 81 ? -4.383 21.141 5.969 1 98.62 81 LEU B N 1
ATOM 1508 C CA . LEU B 1 81 ? -3.938 20.859 4.609 1 98.62 81 LEU B CA 1
ATOM 1509 C C . LEU B 1 81 ? -4.531 21.859 3.621 1 98.62 81 LEU B C 1
ATOM 1511 O O . LEU B 1 81 ? -3.82 22.375 2.756 1 98.62 81 LEU B O 1
ATOM 1515 N N . ALA B 1 82 ? -5.801 22.141 3.75 1 98.44 82 ALA B N 1
ATOM 1516 C CA . ALA B 1 82 ? -6.473 23.125 2.902 1 98.44 82 ALA B CA 1
ATOM 1517 C C . ALA B 1 82 ? -5.816 24.5 3.027 1 98.44 82 ALA B C 1
ATOM 1519 O O . ALA B 1 82 ? -5.621 25.188 2.027 1 98.44 82 ALA B O 1
ATOM 1520 N N . GLU B 1 83 ? -5.512 24.891 4.172 1 98.69 83 GLU B N 1
ATOM 1521 C CA . GLU B 1 83 ? -4.848 26.172 4.418 1 98.69 83 GLU B CA 1
ATOM 1522 C C . GLU B 1 83 ? -3.473 26.203 3.76 1 98.69 83 GLU B C 1
ATOM 1524 O O . GLU B 1 83 ? -3.092 27.219 3.174 1 98.69 83 GLU B O 1
ATOM 1529 N N . ALA B 1 84 ? -2.697 25.141 3.951 1 98.62 84 ALA B N 1
ATOM 1530 C CA . ALA B 1 84 ? -1.364 25.047 3.357 1 98.62 84 ALA B CA 1
ATOM 1531 C C . ALA B 1 84 ? -1.434 25.156 1.837 1 98.62 84 ALA B C 1
ATOM 1533 O O . ALA B 1 84 ? -0.57 25.766 1.209 1 98.62 84 ALA B O 1
ATOM 1534 N N . GLU B 1 85 ? -2.408 24.484 1.245 1 98.25 85 GLU B N 1
ATOM 1535 C CA . GLU B 1 85 ? -2.59 24.547 -0.202 1 98.25 85 GLU B CA 1
ATOM 1536 C C . GLU B 1 85 ? -2.986 25.953 -0.648 1 98.25 85 GLU B C 1
ATOM 1538 O O . GLU B 1 85 ? -2.469 26.469 -1.644 1 98.25 85 GLU B O 1
ATOM 1543 N N . ALA B 1 86 ? -3.85 26.594 0.048 1 98.25 86 ALA B N 1
ATOM 1544 C CA . ALA B 1 86 ? -4.262 27.969 -0.254 1 98.25 86 ALA B CA 1
ATOM 1545 C C . ALA B 1 86 ? -3.082 28.938 -0.162 1 98.25 86 ALA B C 1
ATOM 1547 O O . ALA B 1 86 ? -2.979 29.875 -0.951 1 98.25 86 ALA B O 1
ATOM 1548 N N . ALA B 1 87 ? -2.238 28.672 0.788 1 98.19 87 ALA B N 1
ATOM 1549 C CA . ALA B 1 87 ? -1.071 29.531 1.01 1 98.19 87 ALA B CA 1
ATOM 1550 C C . ALA B 1 87 ? 0.042 29.203 0.017 1 98.19 87 ALA B C 1
ATOM 1552 O O . ALA B 1 87 ? 1.04 29.922 -0.063 1 98.19 87 ALA B O 1
ATOM 1553 N N . GLY B 1 88 ? -0.044 28.125 -0.684 1 97.56 88 GLY B N 1
ATOM 1554 C CA . GLY B 1 88 ? 0.933 27.734 -1.69 1 97.56 88 GLY B CA 1
ATOM 1555 C C . GLY B 1 88 ? 2.139 27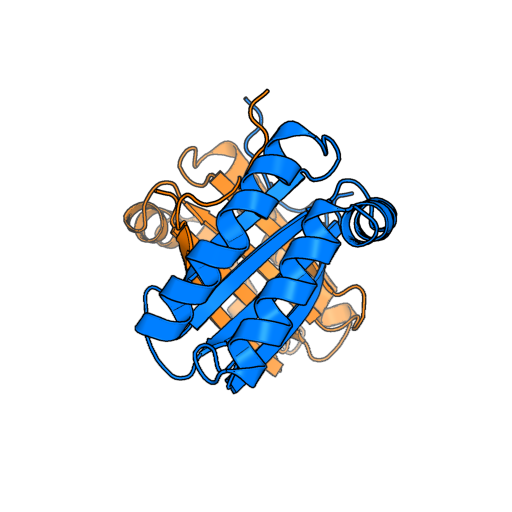.031 -1.11 1 97.56 88 GLY B C 1
ATOM 1556 O O . GLY B 1 88 ? 3.193 26.969 -1.746 1 97.56 88 GLY B O 1
ATOM 1557 N N . THR B 1 89 ? 2.029 26.484 0.083 1 98.12 89 THR B N 1
ATOM 1558 C CA . THR B 1 89 ? 3.164 25.828 0.715 1 98.12 89 THR B CA 1
ATOM 1559 C C . THR B 1 89 ? 3.111 24.312 0.48 1 98.12 89 THR B C 1
ATOM 1561 O O . THR B 1 89 ? 4.098 23.609 0.705 1 98.12 89 THR B O 1
ATOM 1564 N N . ILE B 1 90 ? 1.979 23.828 0.085 1 98.56 90 ILE B N 1
ATOM 1565 C CA . ILE B 1 90 ? 1.818 22.438 -0.347 1 98.56 90 ILE B CA 1
ATOM 1566 C C . ILE B 1 90 ? 1.034 22.391 -1.657 1 98.56 90 ILE B C 1
ATOM 1568 O O . ILE B 1 90 ? -0.035 23 -1.769 1 98.56 90 ILE B O 1
ATOM 1572 N N . HIS B 1 91 ? 1.549 21.766 -2.629 1 97.88 91 HIS B N 1
ATOM 1573 C CA . HIS B 1 91 ? 0.862 21.422 -3.867 1 97.88 91 HIS B CA 1
ATOM 1574 C C . HIS B 1 91 ? 0.833 19.906 -4.078 1 97.88 91 HIS B C 1
ATOM 1576 O O . HIS B 1 91 ? 1.867 19.297 -4.355 1 97.88 91 HIS B O 1
ATOM 1582 N N . ARG B 1 92 ? -0.292 19.391 -3.914 1 96.69 92 ARG B N 1
ATOM 1583 C CA . ARG B 1 92 ? -0.453 17.984 -4.301 1 96.69 92 ARG B CA 1
ATOM 1584 C C . ARG B 1 92 ? -0.752 17.859 -5.793 1 96.69 92 ARG B C 1
ATOM 1586 O O . ARG B 1 92 ? -1.907 17.969 -6.211 1 96.69 92 ARG B O 1
ATOM 1593 N N . VAL B 1 93 ? 0.275 17.641 -6.535 1 97.38 93 VAL B N 1
ATOM 1594 C CA . VAL B 1 93 ? 0.243 17.578 -7.992 1 97.38 93 VAL B CA 1
ATOM 1595 C C . VAL B 1 93 ? -0.627 16.406 -8.445 1 97.38 93 VAL B C 1
ATOM 1597 O O . VAL B 1 93 ? -1.366 16.516 -9.422 1 97.38 93 VAL B O 1
ATOM 1600 N N . SER B 1 94 ? -0.542 15.32 -7.809 1 98.38 94 SER B N 1
ATOM 1601 C CA . SER B 1 94 ? -1.407 14.172 -8.078 1 98.38 94 SER B CA 1
ATOM 1602 C C . SER B 1 94 ? -1.718 13.406 -6.797 1 98.38 94 SER B C 1
ATOM 1604 O O . SER B 1 94 ? -0.873 13.312 -5.906 1 98.38 94 SER B O 1
ATOM 1606 N N . VAL B 1 95 ? -2.9 12.883 -6.68 1 98.62 95 VAL B N 1
ATOM 1607 C CA . VAL B 1 95 ? -3.367 11.984 -5.629 1 98.62 95 VAL B CA 1
ATOM 1608 C C . VAL B 1 95 ? -4.008 10.75 -6.258 1 98.62 95 VAL B C 1
ATOM 1610 O O . VAL B 1 95 ? -4.949 10.859 -7.043 1 98.62 95 VAL B O 1
ATOM 1613 N N . ASP B 1 96 ? -3.457 9.633 -5.969 1 98.56 96 ASP B N 1
ATOM 1614 C CA . ASP B 1 96 ? -3.91 8.359 -6.52 1 98.56 96 ASP B CA 1
ATOM 1615 C C . ASP B 1 96 ? -4.258 7.371 -5.402 1 98.56 96 ASP B C 1
ATOM 1617 O O . ASP B 1 96 ? -3.373 6.727 -4.84 1 98.56 96 ASP B O 1
ATOM 1621 N N . GLY B 1 97 ? -5.531 7.211 -5.086 1 98.69 97 GLY B N 1
ATOM 1622 C CA . GLY B 1 97 ? -6 6.383 -3.988 1 98.69 97 GLY B CA 1
ATOM 1623 C C . GLY B 1 97 ? -6.672 5.105 -4.449 1 98.69 97 GLY B C 1
ATOM 1624 O O . GLY B 1 97 ? -7.41 5.109 -5.438 1 98.69 97 GLY B O 1
ATOM 1625 N N . HIS B 1 98 ? -6.402 4.062 -3.84 1 98.75 98 HIS B N 1
ATOM 1626 C CA . HIS B 1 98 ? -7.023 2.771 -4.113 1 98.75 98 HIS B CA 1
ATOM 1627 C C . HIS B 1 98 ? -7.402 2.059 -2.818 1 98.75 98 HIS B C 1
ATOM 1629 O O . HIS B 1 98 ? -6.656 2.105 -1.836 1 98.75 98 HIS B O 1
ATOM 1635 N N . SER B 1 99 ? -8.539 1.396 -2.789 1 98.88 99 SER B N 1
ATOM 1636 C CA . SER B 1 99 ? -8.992 0.625 -1.637 1 98.88 99 SER B CA 1
ATOM 1637 C C . SER B 1 99 ? -9.078 -0.861 -1.967 1 98.88 99 SER B C 1
ATOM 1639 O O . SER B 1 99 ? -9.328 -1.234 -3.115 1 98.88 99 SER B O 1
ATOM 1641 N N . PHE B 1 100 ? -8.867 -1.646 -1.002 1 98.81 100 PHE B N 1
ATOM 1642 C CA . PHE B 1 100 ? -8.758 -3.088 -1.194 1 98.81 100 PHE B CA 1
ATOM 1643 C C . PHE B 1 100 ? -9.328 -3.838 -0.001 1 98.81 100 PHE B C 1
ATOM 1645 O O . PHE B 1 100 ? -9.289 -3.348 1.13 1 98.81 100 PHE B O 1
ATOM 1652 N N . ASN B 1 101 ? -9.805 -5.016 -0.259 1 98.5 101 ASN B N 1
ATOM 1653 C CA . ASN B 1 101 ? -10.016 -6.039 0.759 1 98.5 101 ASN B CA 1
ATOM 1654 C C . ASN B 1 101 ? -8.828 -6.996 0.847 1 98.5 101 ASN B C 1
ATOM 1656 O O . ASN B 1 101 ? -8.266 -7.387 -0.177 1 98.5 101 ASN B O 1
ATOM 1660 N N . GLU B 1 102 ? -8.391 -7.348 2.072 1 98 102 GLU B N 1
ATOM 1661 C CA . GLU B 1 102 ? -7.41 -8.422 2.211 1 98 102 GLU B CA 1
ATOM 1662 C C . GLU B 1 102 ? -7.98 -9.758 1.752 1 98 102 GLU B C 1
A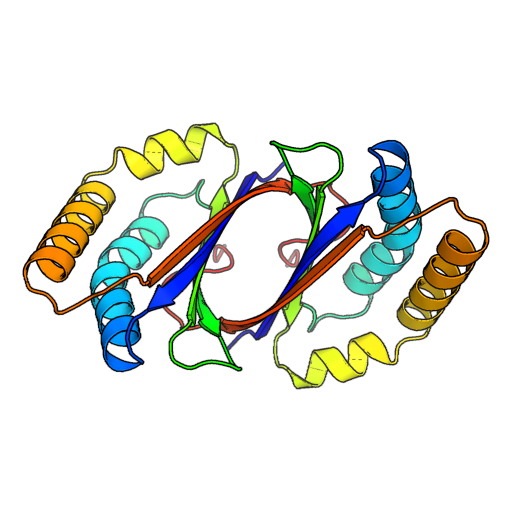TOM 1664 O O . GLU B 1 102 ? -9.086 -10.133 2.143 1 98 102 GLU B O 1
ATOM 1669 N N . ALA B 1 103 ? -7.207 -10.492 0.942 1 96.69 103 ALA B N 1
ATOM 1670 C CA . ALA B 1 103 ? -7.688 -11.719 0.313 1 96.69 103 ALA B CA 1
ATOM 1671 C C . ALA B 1 103 ? -7.488 -12.922 1.23 1 96.69 103 ALA B C 1
ATOM 1673 O O . ALA B 1 103 ? -7.922 -14.031 0.915 1 96.69 103 ALA B O 1
ATOM 1674 N N . GLN B 1 104 ? -6.836 -12.711 2.393 1 92.81 104 GLN B N 1
ATOM 1675 C CA . GLN B 1 104 ? -6.465 -13.789 3.307 1 92.81 104 GLN B CA 1
ATOM 1676 C C . GLN B 1 104 ? -5.461 -14.734 2.662 1 92.81 104 GLN B C 1
ATOM 1678 O O . GLN B 1 104 ? -5.574 -15.953 2.797 1 92.81 104 GLN B O 1
ATOM 1683 N N . VAL B 1 105 ? -4.715 -14.344 1.775 1 96.06 105 VAL B N 1
ATOM 1684 C CA . VAL B 1 105 ? -3.545 -14.992 1.19 1 96.06 105 VAL B CA 1
ATOM 1685 C C . VAL B 1 105 ? -2.277 -14.25 1.605 1 96.06 105 VAL B C 1
ATOM 1687 O O . VAL B 1 105 ? -2 -13.156 1.104 1 96.06 105 VAL B O 1
ATOM 1690 N N . GLY B 1 106 ? -1.512 -14.891 2.551 1 97.06 106 GLY B N 1
ATOM 1691 C CA . GLY B 1 106 ? -0.357 -14.219 3.131 1 97.06 106 GLY B CA 1
ATOM 1692 C C . GLY B 1 106 ? -0.638 -13.625 4.496 1 97.06 106 GLY B C 1
ATOM 1693 O O . GLY B 1 106 ? -1.388 -14.195 5.289 1 97.06 106 GLY B O 1
ATOM 1694 N N . HIS B 1 107 ? 0.196 -12.508 4.809 1 97.06 107 HIS B N 1
ATOM 1695 C CA . HIS B 1 107 ? 0.048 -11.875 6.117 1 97.06 107 HIS B CA 1
ATOM 1696 C C . HIS B 1 107 ? 0.354 -10.383 6.047 1 97.06 107 HIS B C 1
ATOM 1698 O O . HIS B 1 107 ? 1.286 -9.969 5.355 1 97.06 107 HIS B O 1
ATOM 1704 N N . MET B 1 108 ? -0.478 -9.625 6.754 1 96.31 108 MET B N 1
ATOM 1705 C CA . MET B 1 108 ? -0.233 -8.188 6.852 1 96.31 108 MET B CA 1
ATOM 1706 C C . MET B 1 108 ? 0.582 -7.859 8.102 1 96.31 108 MET B C 1
ATOM 1708 O O . MET B 1 108 ? 1.191 -6.793 8.188 1 96.31 108 MET B O 1
ATOM 1712 N N . GLN B 1 109 ? 0.571 -8.68 8.945 1 91.44 109 GLN B N 1
ATOM 1713 C CA . GLN B 1 109 ? 1.37 -8.586 10.164 1 91.44 109 GLN B CA 1
ATOM 1714 C C . GLN B 1 109 ? 1.815 -9.961 10.641 1 91.44 109 GLN B C 1
ATOM 1716 O O . GLN B 1 109 ? 1.128 -10.961 10.406 1 91.44 109 GLN B O 1
ATOM 1721 N N . ARG B 1 110 ? 3.053 -9.922 11.172 1 86.31 110 ARG B N 1
ATOM 1722 C CA . ARG B 1 110 ? 3.533 -11.188 11.727 1 86.31 110 ARG B CA 1
ATOM 1723 C C . ARG B 1 110 ? 2.883 -11.469 13.078 1 86.31 110 ARG B C 1
ATOM 1725 O O . ARG B 1 110 ? 2.635 -10.555 13.859 1 86.31 110 ARG B O 1
ATOM 1732 N N . ARG B 1 111 ? 2.4 -12.688 13.109 1 68.62 111 ARG B N 1
ATOM 1733 C CA . ARG B 1 111 ? 1.844 -13.086 14.398 1 68.62 111 ARG B CA 1
ATOM 1734 C C . ARG B 1 111 ? 2.951 -13.422 15.391 1 68.62 111 ARG B C 1
ATOM 1736 O O . ARG B 1 111 ? 3.99 -13.969 15.008 1 68.62 111 ARG B O 1
ATOM 1743 N N . GLY B 1 112 ? 3.191 -12.547 16.359 1 55.78 112 GLY B N 1
ATOM 1744 C CA . GLY B 1 112 ? 4.117 -12.906 17.422 1 55.78 112 GLY B CA 1
ATOM 1745 C C . GLY B 1 112 ? 4.121 -14.391 17.734 1 55.78 112 GLY B C 1
ATOM 1746 O O . GLY B 1 112 ? 3.17 -15.102 17.391 1 55.78 112 GLY B O 1
#

Sequence (224 aa):
MGWVLSIKMTFGSAAERDRFGELFRPLAEWVTANEPNTLAYDLLLSDKDECVACVFERYATKADLATHQQSEPFKAFKAGLAEAEAAGTIHRVSVDGHSFNEAQVGHMQRRGMGWVLSIKMTFGSAAERDRFGELFRPLAEWVTANEPNTLAYDLLLSDKDECVACVFERYATKADLATHQQSEPFKAFKAGLAEAEAAGTIHRVSVDGHSFNEAQVGHMQRRG

InterPro domains:
  IPR007138 Antibiotic biosynthesis monooxygenase domain [PF03992] (15-79)
  IPR007138 Antibiotic biosynthesis monooxygenase domain [PS51725] (1-93)
  IPR011008 Dimeric alpha-beta barrel [SSF54909] (15-92)

Secondary structure (DSSP, 8-state):
--EEEEEEEEESSHHHHHHHHHHHHHHHHHHHHH-TTEEEEEEEEESS-TTEEEEEEEESSTHHHHHHHHSHHHHHHHHHHHHHHHTTS--EEEEEEEEEEEEEEEESS---/--EEEEEEEEESSHHHHHHHHHHHHHHHHHHHHH-TTEEEEEEEEESS-TTEEEEEEEESSTHHHHHHHHSHHHHHHHHHHHHHHHHTS--EEEEEEEEEEEEEEEESS---